Protein 3B4X (pdb70)

Structure (mmCIF, N/CA/C/O backbone):
data_3B4X
#
_entry.id   3B4X
#
_cell.length_a   135.286
_cell.length_b   55.168
_cell.length_c   51.415
_cell.angle_alpha   90.00
_cell.angle_beta   93.85
_cell.angle_gamma   90.00
#
_symmetry.space_group_name_H-M   'C 1 2 1'
#
loop_
_entity.id
_entity.type
_entity.pdbx_description
1 polymer '367aa long hypothetical cytochrome P450'
2 non-polymer 'PROTOPORPHYRIN IX CONTAINING FE'
3 water water
#
loop_
_atom_site.group_PDB
_atom_site.id
_atom_site.type_symbol
_atom_site.label_atom_id
_atom_site.label_alt_id
_atom_site.label_comp_id
_atom_site.label_asym_id
_atom_site.label_entity_id
_atom_site.label_seq_id
_atom_site.pdbx_PDB_ins_code
_atom_site.Cartn_x
_atom_site.Cartn_y
_atom_site.Cartn_z
_atom_site.occupancy
_atom_site.B_iso_or_equiv
_atom_site.auth_seq_id
_atom_site.auth_comp_id
_atom_site.auth_asym_id
_atom_site.auth_atom_id
_atom_site.pdbx_PDB_model_num
ATOM 1 N N . MET A 1 1 ? 85.764 -12.411 49.398 1.00 64.77 1 MET A N 1
ATOM 2 C CA . MET A 1 1 ? 85.038 -13.659 49.773 1.00 64.39 1 MET A CA 1
ATOM 3 C C . MET A 1 1 ? 83.565 -13.617 49.394 1.00 62.75 1 MET A C 1
ATOM 4 O O . MET A 1 1 ? 82.886 -14.643 49.432 1.00 62.85 1 MET A O 1
ATOM 9 N N . TYR A 1 2 ? 83.066 -12.438 49.036 1.00 59.93 2 TYR A N 1
ATOM 10 C CA . TYR A 1 2 ? 81.661 -12.310 48.675 1.00 57.31 2 TYR A CA 1
ATOM 11 C C . TYR A 1 2 ? 81.278 -13.194 47.497 1.00 56.96 2 TYR A C 1
ATOM 12 O O . TYR A 1 2 ? 80.115 -13.576 47.359 1.00 57.05 2 TYR A O 1
ATOM 21 N N . ASP A 1 3 ? 82.248 -13.525 46.650 1.00 56.17 3 ASP A N 1
ATOM 22 C CA . ASP A 1 3 ? 81.971 -14.401 45.518 1.00 55.44 3 ASP A CA 1
ATOM 23 C C . ASP A 1 3 ? 81.798 -15.810 46.065 1.00 53.50 3 ASP A C 1
ATOM 24 O O . ASP A 1 3 ? 80.925 -16.561 45.631 1.00 53.31 3 ASP A O 1
ATOM 29 N N . TRP A 1 4 ? 82.639 -16.154 47.034 1.00 50.72 4 TRP A N 1
ATOM 30 C CA . TRP A 1 4 ? 82.583 -17.460 47.665 1.00 48.96 4 TRP A CA 1
ATOM 31 C C . TRP A 1 4 ? 81.220 -17.585 48.340 1.00 47.30 4 TRP A C 1
ATOM 32 O O . TRP A 1 4 ? 80.531 -18.596 48.186 1.00 46.10 4 TRP A O 1
ATOM 43 N N . PHE A 1 5 ? 80.838 -16.541 49.075 1.00 44.73 5 PHE A N 1
ATOM 44 C CA . PHE A 1 5 ? 79.562 -16.497 49.784 1.00 42.28 5 PHE A CA 1
ATOM 45 C C . PHE A 1 5 ? 78.395 -16.711 48.822 1.00 41.58 5 PHE A C 1
ATOM 46 O O . PHE A 1 5 ? 77.490 -17.495 49.100 1.00 41.31 5 PHE A O 1
ATOM 54 N N . LYS A 1 6 ? 78.413 -16.003 47.696 1.00 42.96 6 LYS A N 1
ATOM 55 C CA . LYS A 1 6 ? 77.350 -16.127 46.702 1.00 44.28 6 LYS A CA 1
ATOM 56 C C . LYS A 1 6 ? 77.298 -17.556 46.163 1.00 45.10 6 LYS A C 1
ATOM 57 O O . LYS A 1 6 ? 76.220 -18.136 46.002 1.00 43.95 6 LYS A O 1
ATOM 63 N N . GLN A 1 7 ? 78.474 -18.116 45.891 1.00 45.80 7 GLN A N 1
ATOM 64 C CA . GLN A 1 7 ? 78.584 -19.473 45.372 1.00 46.85 7 GLN A CA 1
ATOM 65 C C . GLN A 1 7 ? 78.092 -20.466 46.418 1.00 45.25 7 GLN A C 1
ATOM 66 O O . GLN A 1 7 ? 77.461 -21.469 46.090 1.00 45.99 7 GLN A O 1
ATOM 72 N N . MET A 1 8 ? 78.375 -20.179 47.684 1.00 44.69 8 MET A N 1
ATOM 73 C CA . MET A 1 8 ? 77.948 -21.056 48.767 1.00 43.05 8 MET A CA 1
ATOM 74 C C . MET A 1 8 ? 76.456 -20.905 49.071 1.00 42.22 8 MET A C 1
ATOM 75 O O . MET A 1 8 ? 75.792 -21.882 49.411 1.00 41.12 8 MET A O 1
ATOM 80 N N . ARG A 1 9 ? 75.924 -19.691 48.941 1.00 41.54 9 ARG A N 1
ATOM 81 C CA . ARG A 1 9 ? 74.502 -19.475 49.207 1.00 42.36 9 ARG A CA 1
ATOM 82 C C . ARG A 1 9 ? 73.609 -20.257 48.246 1.00 44.14 9 ARG A C 1
ATOM 83 O O . ARG A 1 9 ? 72.542 -20.734 48.633 1.00 43.70 9 ARG A O 1
ATOM 91 N N . LYS A 1 10 ? 74.039 -20.391 46.994 1.00 46.28 10 LYS A N 1
ATOM 92 C CA . LYS A 1 10 ? 73.231 -21.099 46.008 1.00 48.49 10 LYS A CA 1
ATOM 93 C C . LYS A 1 10 ? 73.452 -22.607 45.916 1.00 48.84 10 LYS A C 1
ATOM 94 O O . LYS A 1 10 ? 72.508 -23.342 45.636 1.00 50.43 10 LYS A O 1
ATOM 100 N N . GLU A 1 11 ? 74.672 -23.082 46.153 1.00 49.15 11 GLU A N 1
ATOM 101 C CA . GLU A 1 11 ? 74.914 -24.521 46.052 1.00 49.58 11 GLU A CA 1
ATOM 102 C C . GLU A 1 11 ? 75.058 -25.283 47.374 1.00 48.76 11 GLU A C 1
ATOM 103 O O . GLU A 1 11 ? 74.733 -26.468 47.440 1.00 48.79 11 GLU A O 1
ATOM 109 N N . SER A 1 12 ? 75.540 -24.620 48.424 1.00 47.01 12 SER A N 1
ATOM 110 C CA . SER A 1 12 ? 75.681 -25.278 49.725 1.00 43.71 12 SER A CA 1
ATOM 111 C C . SER A 1 12 ? 75.559 -24.273 50.872 1.00 40.65 12 SER A C 1
ATOM 112 O O . SER A 1 12 ? 76.539 -23.963 51.553 1.00 38.37 12 SER A O 1
ATOM 115 N N . PRO A 1 13 ? 74.339 -23.754 51.096 1.00 37.88 13 PRO A N 1
ATOM 116 C CA . PRO A 1 13 ? 74.020 -22.776 52.144 1.00 35.04 13 PRO A CA 1
ATOM 117 C C . PRO A 1 13 ? 74.362 -23.193 53.578 1.00 33.86 13 PRO A C 1
ATOM 118 O O . PRO A 1 13 ? 74.724 -22.353 54.399 1.00 29.65 13 PRO A O 1
ATOM 122 N N . VAL A 1 14 ? 74.228 -24.482 53.876 1.00 34.75 14 VAL A N 1
ATOM 123 C CA . VAL A 1 14 ? 74.551 -25.026 55.194 1.00 34.79 14 VAL A CA 1
ATOM 124 C C . VAL A 1 14 ? 75.672 -25.994 54.861 1.00 36.62 14 VAL A C 1
ATOM 125 O O . VAL A 1 14 ? 75.431 -27.115 54.412 1.00 37.20 14 VAL A O 1
ATOM 129 N N . TYR A 1 15 ? 76.902 -25.549 55.089 1.00 36.85 15 TYR A N 1
ATOM 130 C CA . TYR A 1 15 ? 78.076 -26.320 54.723 1.00 36.36 15 TYR A CA 1
ATOM 131 C C . TYR A 1 15 ? 79.058 -26.695 55.824 1.00 36.30 15 TYR A C 1
ATOM 132 O O . TYR A 1 15 ? 79.433 -25.865 56.656 1.00 35.67 15 TYR A O 1
ATOM 141 N N . TYR A 1 16 ? 79.480 -27.957 55.816 1.00 34.99 16 TYR A N 1
ATOM 142 C CA . TYR A 1 16 ? 80.439 -28.447 56.799 1.00 34.29 16 TYR A CA 1
ATOM 143 C C . TYR A 1 16 ? 81.826 -28.418 56.155 1.00 34.13 16 TYR A C 1
ATOM 144 O O . TYR A 1 16 ? 82.038 -29.031 55.111 1.00 32.29 16 TYR A O 1
ATOM 153 N N . ASP A 1 17 ? 82.765 -27.709 56.776 1.00 34.31 17 ASP A N 1
ATOM 154 C CA . ASP A 1 17 ? 84.117 -27.603 56.229 1.00 35.11 17 ASP A CA 1
ATOM 155 C C . ASP A 1 17 ? 85.113 -28.607 56.797 1.00 36.34 17 ASP A C 1
ATOM 156 O O . ASP A 1 17 ? 86.317 -28.471 56.586 1.00 34.48 17 ASP A O 1
ATOM 161 N N . GLY A 1 18 ? 84.617 -29.609 57.517 1.00 37.81 18 GLY A N 1
ATOM 162 C CA . GLY A 1 18 ? 85.506 -30.605 58.088 1.00 38.84 18 GLY A CA 1
ATOM 163 C C . GLY A 1 18 ? 85.705 -30.443 59.578 1.00 39.70 18 GLY A C 1
ATOM 164 O O . GLY A 1 18 ? 86.173 -31.359 60.254 1.00 41.70 18 GLY A O 1
ATOM 165 N N . LYS A 1 19 ? 85.344 -29.275 60.095 1.00 39.31 19 LYS A N 1
ATOM 166 C CA . LYS A 1 19 ? 85.488 -28.987 61.515 1.00 38.84 19 LYS A CA 1
ATOM 167 C C . LYS A 1 19 ? 84.258 -28.285 62.069 1.00 37.40 19 LYS A C 1
ATOM 168 O O . LYS A 1 19 ? 83.809 -28.586 63.175 1.00 37.31 19 LYS A O 1
ATOM 174 N N . VAL A 1 20 ? 83.716 -27.344 61.302 1.00 35.49 20 VAL A N 1
ATOM 175 C CA . VAL A 1 20 ? 82.546 -26.607 61.748 1.00 34.21 20 VAL A CA 1
ATOM 176 C C . VAL A 1 20 ? 81.524 -26.407 60.648 1.00 31.91 20 VAL A C 1
ATOM 177 O O . VAL A 1 20 ? 81.851 -26.427 59.461 1.00 31.81 20 VAL A O 1
ATOM 181 N N . TRP A 1 21 ? 80.275 -26.225 61.057 1.00 29.04 21 TRP A N 1
ATOM 182 C CA . TRP A 1 21 ? 79.205 -25.984 60.113 1.00 27.47 21 TRP A CA 1
ATOM 183 C C . TRP A 1 21 ? 79.174 -24.488 59.826 1.00 28.44 21 TRP A C 1
ATOM 184 O O . TRP A 1 21 ? 79.358 -23.675 60.729 1.00 29.43 21 TRP A O 1
ATOM 195 N N . ASN A 1 22 ? 78.946 -24.132 58.568 1.00 29.36 22 ASN A N 1
ATOM 196 C CA . ASN A 1 22 ? 78.899 -22.735 58.166 1.00 30.01 22 ASN A CA 1
ATOM 197 C C . ASN A 1 22 ? 77.558 -22.384 57.544 1.00 28.48 22 ASN A C 1
ATOM 198 O O . ASN A 1 22 ? 77.076 -23.091 56.655 1.00 28.20 22 ASN A O 1
ATOM 203 N N . LEU A 1 23 ? 76.959 -21.291 58.018 1.00 27.20 23 LEU A N 1
ATOM 204 C CA . LEU A 1 23 ? 75.672 -20.833 57.503 1.00 25.22 23 LEU A CA 1
ATOM 205 C C . LEU A 1 23 ? 75.870 -19.560 56.679 1.00 26.30 23 LEU A C 1
ATOM 206 O O . LEU A 1 23 ? 76.375 -18.559 57.186 1.00 25.41 23 LEU A O 1
ATOM 211 N N . PHE A 1 24 ? 75.457 -19.596 55.416 1.00 24.91 24 PHE A N 1
ATOM 212 C CA . PHE A 1 24 ? 75.607 -18.448 54.534 1.00 25.71 24 PHE A CA 1
ATOM 213 C C . PHE A 1 24 ? 74.309 -17.718 54.182 1.00 25.47 24 PHE A C 1
ATOM 214 O O . PHE A 1 24 ? 74.354 -16.611 53.642 1.00 25.49 24 PHE A O 1
ATOM 222 N N . LYS A 1 25 ? 73.162 -18.322 54.487 1.00 25.32 25 LYS A N 1
ATOM 223 C CA . LYS A 1 25 ? 71.869 -17.704 54.181 1.00 26.04 25 LYS A CA 1
ATOM 224 C C . LYS A 1 25 ? 71.337 -16.851 55.335 1.00 25.07 25 LYS A C 1
ATOM 225 O O . LYS A 1 25 ? 71.422 -17.240 56.503 1.00 25.46 25 LYS A O 1
ATOM 231 N N . TYR A 1 26 ? 70.781 -15.693 54.993 1.00 22.52 26 TYR A N 1
ATOM 232 C CA . TYR A 1 26 ? 70.237 -14.763 55.977 1.00 22.90 26 TYR A CA 1
ATOM 233 C C . TYR A 1 26 ? 69.250 -15.423 56.942 1.00 23.98 26 TYR A C 1
ATOM 234 O O . TYR A 1 26 ? 69.389 -15.317 58.163 1.00 22.04 26 TYR A O 1
ATOM 243 N N . GLU A 1 27 ? 68.239 -16.092 56.398 1.00 23.07 27 GLU A N 1
ATOM 244 C CA . GLU A 1 27 ? 67.241 -16.717 57.254 1.00 24.70 27 GLU A CA 1
ATOM 245 C C . GLU A 1 27 ? 67.821 -17.744 58.222 1.00 23.19 27 GLU A C 1
ATOM 246 O O . GLU A 1 27 ? 67.379 -17.837 59.363 1.00 22.45 27 GLU A O 1
ATOM 252 N N . ASP A 1 28 ? 68.809 -18.508 57.777 1.00 22.01 28 ASP A N 1
ATOM 253 C CA . ASP A 1 28 ? 69.411 -19.504 58.652 1.00 24.24 28 ASP A CA 1
ATOM 254 C C . ASP A 1 28 ? 70.234 -18.824 59.748 1.00 23.82 28 ASP A C 1
ATOM 255 O O . ASP A 1 28 ? 70.247 -19.268 60.896 1.00 22.70 28 ASP A O 1
ATOM 260 N N . CYS A 1 29 ? 70.914 -17.738 59.393 1.00 22.62 29 CYS A N 1
ATOM 261 C CA . CYS A 1 29 ? 71.714 -17.008 60.369 1.00 22.25 29 CYS A CA 1
ATOM 262 C C . CYS A 1 29 ? 70.827 -16.342 61.421 1.00 23.72 29 CYS A C 1
ATOM 263 O O . CYS A 1 29 ? 71.094 -16.440 62.616 1.00 20.82 29 CYS A O 1
ATOM 266 N N . LYS A 1 30 ? 69.775 -15.661 60.970 1.00 24.50 30 LYS A N 1
ATOM 267 C CA . LYS A 1 30 ? 68.854 -14.973 61.874 1.00 25.22 30 LYS A CA 1
ATOM 268 C C . LYS A 1 30 ? 68.212 -15.973 62.834 1.00 24.62 30 LYS A C 1
ATOM 269 O O . LYS A 1 30 ? 68.108 -15.714 64.029 1.00 24.60 30 LYS A O 1
ATOM 275 N N . MET A 1 31 ? 67.779 -17.113 62.302 1.00 24.50 31 MET A N 1
ATOM 276 C CA . MET A 1 31 ? 67.153 -18.154 63.121 1.00 26.67 31 MET A CA 1
ATOM 277 C C . MET A 1 31 ? 68.102 -18.608 64.228 1.00 26.02 31 MET A C 1
ATOM 278 O O . MET A 1 31 ? 67.738 -18.624 65.406 1.00 25.78 31 MET A O 1
ATOM 283 N N . VAL A 1 32 ? 69.328 -18.955 63.848 1.00 25.31 32 VAL A N 1
ATOM 284 C CA . VAL A 1 32 ? 70.314 -19.410 64.816 1.00 25.74 32 VAL A CA 1
ATOM 285 C C . VAL A 1 32 ? 70.612 -18.378 65.903 1.00 27.29 32 VAL A C 1
ATOM 286 O O . VAL A 1 32 ? 70.699 -18.729 67.080 1.00 26.18 32 VAL A O 1
ATOM 290 N N . LEU A 1 33 ? 70.760 -17.115 65.511 1.00 26.97 33 LEU A N 1
ATOM 291 C CA . LEU A 1 33 ? 71.051 -16.052 66.466 1.00 27.54 33 LEU A CA 1
ATOM 292 C C . LEU A 1 33 ? 69.910 -15.846 67.464 1.00 29.07 33 LEU A C 1
ATOM 293 O O . LEU A 1 33 ? 70.156 -15.603 68.648 1.00 29.02 33 LEU A O 1
ATOM 298 N N . ASN A 1 34 ? 68.666 -15.950 67.001 1.00 26.94 34 ASN A N 1
ATOM 299 C CA . ASN A 1 34 ? 67.518 -15.764 67.889 1.00 28.63 34 ASN A CA 1
ATOM 300 C C . ASN A 1 34 ? 67.230 -16.965 68.789 1.00 28.83 34 ASN A C 1
ATOM 301 O O . ASN A 1 34 ? 66.719 -16.811 69.892 1.00 29.53 34 ASN A O 1
ATOM 306 N N . ASP A 1 35 ? 67.561 -18.159 68.320 1.00 29.72 35 ASP A N 1
ATOM 307 C CA . ASP A 1 35 ? 67.315 -19.377 69.085 1.00 30.24 35 ASP A CA 1
ATOM 308 C C . ASP A 1 35 ? 68.495 -19.691 70.020 1.00 30.57 35 ASP A C 1
ATOM 309 O O . ASP A 1 35 ? 69.304 -20.574 69.741 1.00 29.03 35 ASP A O 1
ATOM 314 N N . HIS A 1 36 ? 68.577 -18.976 71.139 1.00 31.28 36 HIS A N 1
ATOM 315 C CA . HIS A 1 36 ? 69.676 -19.169 72.084 1.00 33.16 36 HIS A CA 1
ATOM 316 C C . HIS A 1 36 ? 69.619 -20.478 72.876 1.00 33.86 36 HIS A C 1
ATOM 317 O O . HIS A 1 36 ? 70.635 -20.926 73.414 1.00 34.17 36 HIS A O 1
ATOM 324 N N . LYS A 1 37 ? 68.445 -21.099 72.936 1.00 34.38 37 LYS A N 1
ATOM 325 C CA . LYS A 1 37 ? 68.304 -22.357 73.666 1.00 36.17 37 LYS A CA 1
ATOM 326 C C . LYS A 1 37 ? 68.974 -23.521 72.941 1.00 35.40 37 LYS A C 1
ATOM 327 O O . LYS A 1 37 ? 69.655 -24.339 73.566 1.00 35.40 37 LYS A O 1
ATOM 333 N N . ARG A 1 38 ? 68.785 -23.591 71.626 1.00 32.81 38 ARG A N 1
ATOM 334 C CA . ARG A 1 38 ? 69.370 -24.659 70.823 1.00 32.49 38 ARG A CA 1
ATOM 335 C C . ARG A 1 38 ? 70.776 -24.322 70.354 1.00 32.15 38 ARG A C 1
ATOM 336 O O . ARG A 1 38 ? 71.590 -25.215 70.122 1.00 30.16 38 ARG A O 1
ATOM 344 N N . PHE A 1 39 ? 71.050 -23.031 70.186 1.00 30.34 39 PHE A N 1
ATOM 345 C CA . PHE A 1 39 ? 72.369 -22.596 69.755 1.00 29.03 39 PHE A CA 1
ATOM 346 C C . PHE A 1 39 ? 72.957 -21.730 70.860 1.00 29.05 39 PHE A C 1
ATOM 347 O O . PHE A 1 39 ? 72.718 -20.523 70.946 1.00 27.50 39 PHE A O 1
ATOM 355 N N . SER A 1 40 ? 73.726 -22.389 71.714 1.00 28.36 40 SER A N 1
ATOM 356 C CA . SER A 1 40 ? 74.344 -21.764 72.870 1.00 29.26 40 SER A CA 1
ATOM 357 C C . SER A 1 40 ? 75.553 -20.885 72.578 1.00 29.08 40 SER A C 1
ATOM 358 O O . SER A 1 40 ? 76.221 -21.027 71.547 1.00 27.59 40 SER A O 1
ATOM 361 N N . SER A 1 41 ? 75.807 -19.962 73.503 1.00 27.88 41 SER A N 1
ATOM 362 C CA . SER A 1 41 ? 76.950 -19.066 73.425 1.00 28.71 41 SER A CA 1
ATOM 363 C C . SER A 1 41 ? 77.919 -19.499 74.523 1.00 29.05 41 SER A C 1
ATOM 364 O O . SER A 1 41 ? 78.979 -18.905 74.688 1.00 30.02 41 SER A O 1
ATOM 367 N N . ASN A 1 42 ? 77.541 -20.539 75.269 1.00 29.22 42 ASN A N 1
ATOM 368 C CA . ASN A 1 42 ? 78.385 -21.074 76.340 1.00 30.51 42 ASN A CA 1
ATOM 369 C C . ASN A 1 42 ? 79.535 -21.845 75.691 1.00 30.68 42 ASN A C 1
ATOM 370 O O . ASN A 1 42 ? 79.608 -23.073 75.764 1.00 30.63 42 ASN A O 1
ATOM 375 N N . LEU A 1 43 ? 80.434 -21.094 75.063 1.00 30.07 43 LEU A N 1
ATOM 376 C CA . LEU A 1 43 ? 81.572 -21.644 74.338 1.00 31.14 43 LEU A CA 1
ATOM 377 C C . LEU A 1 43 ? 82.881 -21.708 75.107 1.00 31.65 43 LEU A C 1
ATOM 378 O O . LEU A 1 43 ? 83.847 -22.294 74.625 1.00 31.92 43 LEU A O 1
ATOM 383 N N . THR A 1 44 ? 82.927 -21.108 76.289 1.00 31.88 44 THR A N 1
ATOM 384 C CA . THR A 1 44 ? 84.166 -21.094 77.059 1.00 33.43 44 THR A CA 1
ATOM 385 C C . THR A 1 44 ? 84.076 -21.688 78.458 1.00 33.65 44 THR A C 1
ATOM 386 O O . THR A 1 44 ? 84.986 -21.504 79.271 1.00 35.26 44 THR A O 1
ATOM 390 N N . GLY A 1 45 ? 82.985 -22.393 78.738 1.00 33.39 45 GLY A N 1
ATOM 391 C CA . GLY A 1 45 ? 82.810 -23.007 80.044 1.00 34.63 45 GLY A CA 1
ATOM 392 C C . GLY A 1 45 ? 82.401 -22.044 81.147 1.00 34.57 45 GLY A C 1
ATOM 393 O O . GLY A 1 45 ? 82.436 -22.395 82.327 1.00 35.35 45 GLY A O 1
ATOM 394 N N . TYR A 1 46 ? 82.003 -20.831 80.771 1.00 34.96 46 TYR A N 1
ATOM 395 C CA . TYR A 1 46 ? 81.596 -19.819 81.743 1.00 33.13 46 TYR A CA 1
ATOM 396 C C . TYR A 1 46 ? 80.430 -20.300 82.605 1.00 34.28 46 TYR A C 1
ATOM 397 O O . TYR A 1 46 ? 80.524 -20.326 83.835 1.00 32.09 46 TYR A O 1
ATOM 406 N N . ASN A 1 47 ? 79.333 -20.688 81.962 1.00 35.39 47 ASN A N 1
ATOM 407 C CA . ASN A 1 47 ? 78.169 -21.156 82.702 1.00 36.94 47 ASN A CA 1
ATOM 408 C C . ASN A 1 47 ? 78.489 -22.328 83.626 1.00 38.29 47 ASN A C 1
ATOM 409 O O . ASN A 1 47 ? 78.040 -22.365 84.770 1.00 37.82 47 ASN A O 1
ATOM 414 N N . ASP A 1 48 ? 79.274 -23.275 83.126 1.00 39.38 48 ASP A N 1
ATOM 415 C CA . ASP A 1 48 ? 79.623 -24.465 83.892 1.00 41.44 48 ASP A CA 1
ATOM 416 C C . ASP A 1 48 ? 80.429 -24.224 85.169 1.00 42.00 48 ASP A C 1
ATOM 417 O O . ASP A 1 48 ? 80.197 -24.884 86.180 1.00 42.95 48 ASP A O 1
ATOM 422 N N . LYS A 1 49 ? 81.371 -23.289 85.140 1.00 40.75 49 LYS A N 1
ATOM 423 C CA . LYS A 1 49 ? 82.158 -23.035 86.335 1.00 41.31 49 LYS A CA 1
ATOM 424 C C . LYS A 1 49 ? 81.741 -21.775 87.093 1.00 39.59 49 LYS A C 1
ATOM 425 O O . LYS A 1 49 ? 82.492 -21.258 87.923 1.00 38.62 49 LYS A O 1
ATOM 431 N N . LEU A 1 50 ? 80.530 -21.299 86.816 1.00 38.06 50 LEU A N 1
ATOM 432 C CA . LEU A 1 50 ? 80.003 -20.118 87.486 1.00 38.75 50 LEU A CA 1
ATOM 433 C C . LEU A 1 50 ? 79.967 -20.380 88.990 1.00 40.22 50 LEU A C 1
ATOM 434 O O . LEU A 1 50 ? 80.420 -19.556 89.783 1.00 39.94 50 LEU A O 1
ATOM 439 N N . GLU A 1 51 ? 79.431 -21.532 89.378 1.00 42.21 51 GLU A N 1
ATOM 440 C CA . GLU A 1 51 ? 79.344 -21.891 90.791 1.00 44.84 51 GLU A CA 1
ATOM 441 C C . GLU A 1 51 ? 80.732 -21.855 91.435 1.00 44.95 51 GLU A C 1
ATOM 442 O O . GLU A 1 51 ? 80.897 -21.355 92.547 1.00 44.08 51 GLU A O 1
ATOM 448 N N . MET A 1 52 ? 81.726 -22.390 90.731 1.00 45.16 52 MET A N 1
ATOM 449 C CA . MET A 1 52 ? 83.098 -22.413 91.229 1.00 45.46 52 MET A CA 1
ATOM 450 C C . MET A 1 52 ? 83.613 -20.986 91.405 1.00 43.98 52 MET A C 1
ATOM 451 O O . MET A 1 52 ? 84.245 -20.659 92.411 1.00 44.19 52 MET A O 1
ATOM 456 N N . LEU A 1 53 ? 83.341 -20.142 90.416 1.00 41.00 53 LEU A N 1
ATOM 457 C CA . LEU A 1 53 ? 83.768 -18.746 90.445 1.00 40.17 53 LEU A CA 1
ATOM 458 C C . LEU A 1 53 ? 83.188 -17.950 91.617 1.00 39.42 53 LEU A C 1
ATOM 459 O O . LEU A 1 53 ? 83.909 -17.234 92.304 1.00 38.33 53 LEU A O 1
ATOM 464 N N . ARG A 1 54 ? 81.883 -18.076 91.837 1.00 39.54 54 ARG A N 1
ATOM 465 C CA . ARG A 1 54 ? 81.214 -17.347 92.906 1.00 41.51 54 ARG A CA 1
ATOM 466 C C . ARG A 1 54 ? 81.499 -17.905 94.309 1.00 44.00 54 ARG A C 1
ATOM 467 O O . ARG A 1 54 ? 81.221 -17.245 95.313 1.00 43.22 54 ARG A O 1
ATOM 475 N N . SER A 1 55 ? 82.053 -19.114 94.377 1.00 46.03 55 SER A N 1
ATOM 476 C CA . SER A 1 55 ? 82.379 -19.735 95.659 1.00 48.36 55 SER A CA 1
ATOM 477 C C . SER A 1 55 ? 83.585 -19.059 96.291 1.00 50.22 55 SER A C 1
ATOM 478 O O . SER A 1 55 ? 83.749 -19.077 97.511 1.00 50.67 55 SER A O 1
ATOM 481 N N . GLY A 1 56 ? 84.426 -18.464 95.450 1.00 51.01 56 GLY A N 1
ATOM 482 C CA . GLY A 1 56 ? 85.620 -17.802 95.939 1.00 52.32 56 GLY A CA 1
ATOM 483 C C . GLY A 1 56 ? 86.856 -18.566 95.500 1.00 53.34 56 GLY A C 1
ATOM 484 O O . GLY A 1 56 ? 87.986 -18.176 95.791 1.00 53.09 56 GLY A O 1
ATOM 485 N N . LYS A 1 57 ? 86.633 -19.669 94.796 1.00 54.46 57 LYS A N 1
ATOM 486 C CA . LYS A 1 57 ? 87.729 -20.490 94.302 1.00 55.55 57 LYS A CA 1
ATOM 487 C C . LYS A 1 57 ? 88.485 -19.755 93.199 1.00 55.26 57 LYS A C 1
ATOM 488 O O . LYS A 1 57 ? 87.896 -19.324 92.204 1.00 54.76 57 LYS A O 1
ATOM 494 N N . VAL A 1 58 ? 89.793 -19.610 93.389 1.00 54.51 58 VAL A N 1
ATOM 495 C CA . VAL A 1 58 ? 90.635 -18.919 92.424 1.00 53.43 58 VAL A CA 1
ATOM 496 C C . VAL A 1 58 ? 91.568 -19.850 91.660 1.00 52.77 58 VAL A C 1
ATOM 497 O O . VAL A 1 58 ? 92.249 -20.688 92.250 1.00 53.38 58 VAL A O 1
ATOM 501 N N . PHE A 1 59 ? 91.583 -19.697 90.341 1.00 51.09 59 PHE A N 1
ATOM 502 C CA . PHE A 1 59 ? 92.444 -20.491 89.470 1.00 49.96 59 PHE A CA 1
ATOM 503 C C . PHE A 1 59 ? 92.911 -19.582 88.342 1.00 49.02 59 PHE A C 1
ATOM 504 O O . PHE A 1 59 ? 92.203 -18.649 87.962 1.00 49.57 59 PHE A O 1
ATOM 512 N N . PHE A 1 60 ? 94.098 -19.843 87.807 1.00 47.10 60 PHE A N 1
ATOM 513 C CA . PHE A 1 60 ? 94.608 -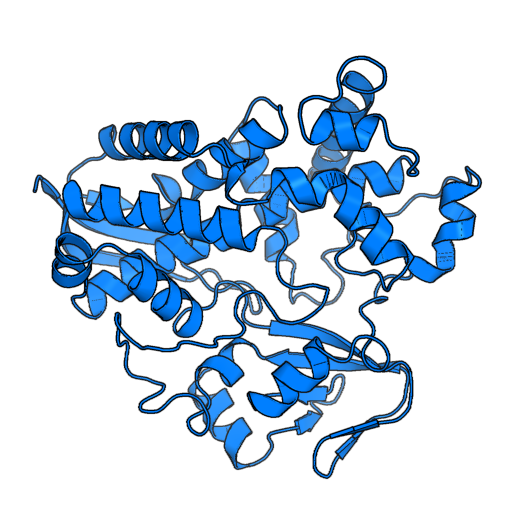19.005 86.735 1.00 44.82 60 PHE A CA 1
ATOM 514 C C . PHE A 1 60 ? 93.951 -19.335 85.405 1.00 43.86 60 PHE A C 1
ATOM 515 O O . PHE A 1 60 ? 93.913 -20.490 84.984 1.00 43.66 60 PHE A O 1
ATOM 523 N N . ASP A 1 61 ? 93.438 -18.301 84.749 1.00 42.94 61 ASP A N 1
ATOM 524 C CA . ASP A 1 61 ? 92.795 -18.440 83.450 1.00 41.15 61 ASP A CA 1
ATOM 525 C C . ASP A 1 61 ? 92.744 -17.034 82.873 1.00 40.22 61 ASP A C 1
ATOM 526 O O . ASP A 1 61 ? 93.035 -16.063 83.576 1.00 39.97 61 ASP A O 1
ATOM 531 N N . ILE A 1 62 ? 92.391 -16.911 81.599 1.00 38.37 62 ILE A N 1
ATOM 532 C CA . ILE A 1 62 ? 92.322 -15.590 80.998 1.00 38.46 62 ILE A CA 1
ATOM 533 C C . ILE A 1 62 ? 90.899 -15.044 81.188 1.00 36.56 62 ILE A C 1
ATOM 534 O O . ILE A 1 62 ? 89.919 -15.723 80.886 1.00 34.65 62 ILE A O 1
ATOM 539 N N . PRO A 1 63 ? 90.777 -13.813 81.719 1.00 35.89 63 PRO A N 1
ATOM 540 C CA . PRO A 1 63 ? 89.508 -13.123 81.987 1.00 35.05 63 PRO A CA 1
ATOM 541 C C . PRO A 1 63 ? 88.504 -13.126 80.841 1.00 32.77 63 PRO A C 1
ATOM 542 O O . PRO A 1 63 ? 87.301 -13.253 81.059 1.00 32.01 63 PRO A O 1
ATOM 546 N N . THR A 1 64 ? 89.010 -12.980 79.624 1.00 32.98 64 THR A N 1
ATOM 547 C CA . THR A 1 64 ? 88.170 -12.934 78.435 1.00 32.93 64 THR A CA 1
ATOM 548 C C . THR A 1 64 ? 87.322 -14.181 78.187 1.00 32.46 64 THR A C 1
ATOM 549 O O . THR A 1 64 ? 86.479 -14.191 77.289 1.00 32.20 64 THR A O 1
ATOM 553 N N . ARG A 1 65 ? 87.548 -15.232 78.972 1.00 31.57 65 ARG A N 1
ATOM 554 C CA . ARG A 1 65 ? 86.749 -16.449 78.851 1.00 31.97 65 ARG A CA 1
ATOM 555 C C . ARG A 1 65 ? 85.488 -16.266 79.695 1.00 31.57 65 ARG A C 1
ATOM 556 O O . ARG A 1 65 ? 84.553 -17.066 79.621 1.00 33.08 65 ARG A O 1
ATOM 564 N N . TYR A 1 66 ? 85.467 -15.201 80.491 1.00 29.09 66 TYR A N 1
ATOM 565 C CA . TYR A 1 66 ? 84.350 -14.957 81.392 1.00 27.76 66 TYR A CA 1
ATOM 566 C C . TYR A 1 66 ? 83.637 -13.624 81.206 1.00 27.35 66 TYR A C 1
ATOM 567 O O . TYR A 1 66 ? 83.646 -12.761 82.094 1.00 25.89 66 TYR A O 1
ATOM 576 N N . THR A 1 67 ? 83.012 -13.465 80.045 1.00 25.64 67 THR A N 1
ATOM 577 C CA . THR A 1 67 ? 82.273 -12.251 79.739 1.00 25.69 67 THR A CA 1
ATOM 578 C C . THR A 1 67 ? 80.892 -12.689 79.266 1.00 24.91 67 THR A C 1
ATOM 579 O O . THR A 1 67 ? 80.693 -13.853 78.920 1.00 24.19 67 THR A O 1
ATOM 583 N N . MET A 1 68 ? 79.951 -11.754 79.244 1.00 24.08 68 MET A N 1
ATOM 584 C CA . MET A 1 68 ? 78.578 -12.042 78.834 1.00 25.23 68 MET A CA 1
ATOM 585 C C . MET A 1 68 ? 78.467 -12.538 77.398 1.00 26.46 68 MET A C 1
ATOM 586 O O . MET A 1 68 ? 77.470 -13.175 77.033 1.00 26.30 68 MET A O 1
ATOM 591 N N . LEU A 1 69 ? 79.482 -12.248 76.587 1.00 26.05 69 LEU A N 1
ATOM 592 C CA . LEU A 1 69 ? 79.474 -12.663 75.189 1.00 28.56 69 LEU A CA 1
ATOM 593 C C . LEU A 1 69 ? 79.409 -14.183 75.062 1.00 29.51 69 LEU A C 1
ATOM 594 O O . LEU A 1 69 ? 78.778 -14.702 74.146 1.00 29.55 69 LEU A O 1
ATOM 599 N N . THR A 1 70 ? 80.057 -14.895 75.982 1.00 28.76 70 THR A N 1
ATOM 600 C CA . THR A 1 70 ? 80.043 -16.353 75.946 1.00 28.65 70 THR A CA 1
ATOM 601 C C . THR A 1 70 ? 79.300 -16.946 77.145 1.00 29.69 70 THR A C 1
ATOM 602 O O . THR A 1 70 ? 79.823 -17.804 77.853 1.00 28.44 70 THR A O 1
ATOM 606 N N . SER A 1 71 ? 78.070 -16.485 77.357 1.00 29.52 71 SER A N 1
ATOM 607 C CA . SER A 1 71 ? 77.251 -16.972 78.462 1.00 28.93 71 SER A CA 1
ATOM 608 C C . SER A 1 71 ? 75.790 -17.087 78.043 1.00 29.45 71 SER A C 1
ATOM 609 O O . SER A 1 71 ? 75.313 -16.319 77.209 1.00 28.96 71 SER A O 1
ATOM 612 N N . ASP A 1 72 ? 75.086 -18.054 78.620 1.00 29.29 72 ASP A N 1
ATOM 613 C CA . ASP A 1 72 ? 73.674 -18.239 78.321 1.00 30.35 72 ASP A CA 1
ATOM 614 C C . ASP A 1 72 ? 72.876 -17.746 79.519 1.00 31.94 72 ASP A C 1
ATOM 615 O O . ASP A 1 72 ? 73.394 -17.672 80.633 1.00 32.61 72 ASP A O 1
ATOM 620 N N . PRO A 1 73 ? 71.606 -17.378 79.307 1.00 33.07 73 PRO A N 1
ATOM 621 C CA . PRO A 1 73 ? 70.800 -16.911 80.438 1.00 33.37 73 PRO A CA 1
ATOM 622 C C . PRO A 1 73 ? 70.582 -18.080 81.404 1.00 33.29 73 PRO A C 1
ATOM 623 O O . PRO A 1 73 ? 70.703 -19.243 81.013 1.00 33.45 73 PRO A O 1
ATOM 627 N N . PRO A 1 74 ? 70.253 -17.790 82.672 1.00 32.80 74 PRO A N 1
ATOM 628 C CA . PRO A 1 74 ? 70.071 -16.456 83.254 1.00 32.97 74 PRO A CA 1
ATOM 629 C C . PRO A 1 74 ? 71.355 -15.649 83.478 1.00 31.78 74 PRO A C 1
ATOM 630 O O . PRO A 1 74 ? 71.308 -14.421 83.533 1.00 32.41 74 PRO A O 1
ATOM 634 N N . LEU A 1 75 ? 72.492 -16.328 83.616 1.00 30.39 75 LEU A N 1
ATOM 635 C CA . LEU A 1 75 ? 73.762 -15.633 83.837 1.00 30.30 75 LEU A CA 1
ATOM 636 C C . LEU A 1 75 ? 73.934 -14.459 82.877 1.00 30.88 75 LEU A C 1
ATOM 637 O O . LEU A 1 75 ? 74.249 -13.344 83.293 1.00 30.82 75 LEU A O 1
ATOM 642 N N . HIS A 1 76 ? 73.737 -14.717 81.588 1.00 29.77 76 HIS A N 1
ATOM 643 C CA . HIS A 1 76 ? 73.867 -13.675 80.574 1.00 29.20 76 HIS A CA 1
ATOM 644 C C . HIS A 1 76 ? 73.061 -12.418 80.916 1.00 30.46 76 HIS A C 1
ATOM 645 O O . HIS A 1 76 ? 73.596 -11.305 80.918 1.00 27.95 76 HIS A O 1
ATOM 652 N N . ASP A 1 77 ? 71.768 -12.606 81.179 1.00 31.19 77 ASP A N 1
ATOM 653 C CA . ASP A 1 77 ? 70.868 -11.500 81.505 1.00 32.43 77 ASP A CA 1
ATOM 654 C C . ASP A 1 77 ? 71.327 -10.751 82.753 1.00 32.09 77 ASP A C 1
ATOM 655 O O . ASP A 1 77 ? 71.307 -9.521 82.793 1.00 31.66 77 ASP A O 1
ATOM 660 N N . GLU A 1 78 ? 71.738 -11.500 83.771 1.00 32.61 78 GLU A N 1
ATOM 661 C CA . GLU A 1 78 ? 72.215 -10.908 85.019 1.00 32.31 78 GLU A CA 1
ATOM 662 C C . GLU A 1 78 ? 73.432 -10.020 84.762 1.00 31.69 78 GLU A C 1
ATOM 663 O O . GLU A 1 78 ? 73.537 -8.911 85.288 1.00 29.54 78 GLU A O 1
ATOM 669 N N . LEU A 1 79 ? 74.351 -10.517 83.942 1.00 30.82 79 LEU A N 1
ATOM 670 C CA . LEU A 1 79 ? 75.554 -9.769 83.617 1.00 30.52 79 LEU A CA 1
ATOM 671 C C . LEU A 1 79 ? 75.217 -8.491 82.858 1.00 30.91 79 LEU A C 1
ATOM 672 O O . LEU A 1 79 ? 75.648 -7.395 83.237 1.00 31.17 79 LEU A O 1
ATOM 677 N N . ARG A 1 80 ? 74.433 -8.631 81.793 1.00 29.94 80 ARG A N 1
ATOM 678 C CA . ARG A 1 80 ? 74.062 -7.487 80.967 1.00 30.21 80 ARG A CA 1
ATOM 679 C C . ARG A 1 80 ? 73.329 -6.392 81.740 1.00 31.10 80 ARG A C 1
ATOM 680 O O . ARG A 1 80 ? 73.600 -5.206 81.541 1.00 30.48 80 ARG A O 1
ATOM 688 N N . ASN A 1 81 ? 72.419 -6.793 82.627 1.00 31.64 81 ASN A N 1
ATOM 689 C CA . ASN A 1 81 ? 71.639 -5.853 83.430 1.00 31.29 81 ASN A CA 1
ATOM 690 C C . ASN A 1 81 ? 72.502 -4.895 84.243 1.00 31.48 81 ASN A C 1
ATOM 691 O O . ASN A 1 81 ? 72.088 -3.773 84.538 1.00 31.76 81 ASN A O 1
ATOM 696 N N . LEU A 1 82 ? 73.700 -5.336 84.609 1.00 30.90 82 LEU A N 1
ATOM 697 C CA . LEU A 1 82 ? 74.598 -4.511 85.409 1.00 31.34 82 LEU A CA 1
ATOM 698 C C . LEU A 1 82 ? 74.965 -3.186 84.748 1.00 31.94 82 LEU A C 1
ATOM 699 O O . LEU A 1 82 ? 75.144 -2.181 85.438 1.00 33.48 82 LEU A O 1
ATOM 704 N N . THR A 1 83 ? 75.080 -3.176 83.421 1.00 30.02 83 THR A N 1
ATOM 705 C CA . THR A 1 83 ? 75.456 -1.951 82.717 1.00 30.48 83 THR A CA 1
ATOM 706 C C . THR A 1 83 ? 74.520 -1.558 81.577 1.00 31.01 83 THR A C 1
ATOM 707 O O . THR A 1 83 ? 74.724 -0.527 80.941 1.00 31.35 83 THR A O 1
ATOM 711 N N . ALA A 1 84 ? 73.497 -2.367 81.322 1.00 31.19 84 ALA A N 1
ATOM 712 C CA . ALA A 1 84 ? 72.563 -2.092 80.229 1.00 33.41 84 ALA A CA 1
ATOM 713 C C . ALA A 1 84 ? 72.037 -0.651 80.152 1.00 33.82 84 ALA A C 1
ATOM 714 O O . ALA A 1 84 ? 72.004 -0.058 79.072 1.00 32.18 84 ALA A O 1
ATOM 716 N N . ASP A 1 85 ? 71.634 -0.086 81.288 1.00 33.72 85 ASP A N 1
ATOM 717 C CA . ASP A 1 85 ? 71.090 1.272 81.306 1.00 34.73 85 ASP A CA 1
ATOM 718 C C . ASP A 1 85 ? 72.058 2.320 80.754 1.00 32.60 85 ASP A C 1
ATOM 719 O O . ASP A 1 85 ? 71.651 3.248 80.050 1.00 30.61 85 ASP A O 1
ATOM 724 N N . ALA A 1 86 ? 73.339 2.162 81.064 1.00 30.48 86 ALA A N 1
ATOM 725 C CA . ALA A 1 86 ? 74.358 3.102 80.607 1.00 29.22 86 ALA A CA 1
ATOM 726 C C . ALA A 1 86 ? 74.485 3.143 79.084 1.00 27.86 86 ALA A C 1
ATOM 727 O O . ALA A 1 86 ? 74.994 4.118 78.526 1.00 27.69 86 ALA A O 1
ATOM 729 N N . PHE A 1 87 ? 74.025 2.095 78.408 1.00 24.96 87 PHE A N 1
ATOM 730 C CA . PHE A 1 87 ? 74.125 2.064 76.954 1.00 27.43 87 PHE A CA 1
ATOM 731 C C . PHE A 1 87 ? 72.834 2.438 76.227 1.00 28.45 87 PHE A C 1
ATOM 732 O O . PHE A 1 87 ? 72.770 2.408 74.995 1.00 27.65 87 PHE A O 1
ATOM 740 N N . ASN A 1 88 ? 71.812 2.806 76.994 1.00 29.27 88 ASN A N 1
ATOM 741 C CA . ASN A 1 88 ? 70.537 3.217 76.418 1.00 30.98 88 ASN A CA 1
ATOM 742 C C . ASN A 1 88 ? 70.728 4.609 75.813 1.00 29.63 88 ASN A C 1
ATOM 743 O O . ASN A 1 88 ? 71.412 5.452 76.389 1.00 28.89 88 ASN A O 1
ATOM 748 N N . PRO A 1 89 ? 70.127 4.863 74.642 1.00 30.73 89 PRO A N 1
ATOM 749 C CA . PRO A 1 89 ? 70.225 6.152 73.948 1.00 31.34 89 PRO A CA 1
ATOM 750 C C . PRO A 1 89 ? 70.130 7.386 74.842 1.00 31.46 89 PRO A C 1
ATOM 751 O O . PRO A 1 89 ? 70.980 8.268 74.787 1.00 32.72 89 PRO A O 1
ATOM 755 N N . SER A 1 90 ? 69.101 7.442 75.677 1.00 33.26 90 SER A N 1
ATOM 756 C CA . SER A 1 90 ? 68.909 8.589 76.560 1.00 33.40 90 SER A CA 1
ATOM 757 C C . SER A 1 90 ? 70.049 8.828 77.543 1.00 33.00 90 SER A C 1
ATOM 758 O O . SER A 1 90 ? 70.120 9.893 78.155 1.00 33.50 90 SER A O 1
ATOM 761 N N . ASN A 1 91 ? 70.944 7.855 77.699 1.00 32.01 91 ASN A N 1
ATOM 762 C CA . ASN A 1 91 ? 72.050 8.001 78.645 1.00 30.79 91 ASN A CA 1
ATOM 763 C C . ASN A 1 91 ? 73.433 8.120 77.999 1.00 29.25 91 ASN A C 1
ATOM 764 O O . ASN A 1 91 ? 74.441 8.206 78.702 1.00 30.31 91 ASN A O 1
ATOM 769 N N . LEU A 1 92 ? 73.489 8.131 76.671 1.00 27.45 92 LEU A N 1
ATOM 770 C CA . LEU A 1 92 ? 74.773 8.233 75.976 1.00 26.30 92 LEU A CA 1
ATOM 771 C C . LEU A 1 92 ? 75.345 9.644 76.065 1.00 25.28 92 LEU A C 1
ATOM 772 O O . LEU A 1 92 ? 74.610 10.625 76.019 1.00 25.95 92 LEU A O 1
ATOM 777 N N . PRO A 1 93 ? 76.673 9.765 76.193 1.00 25.15 93 PRO A N 1
ATOM 778 C CA . PRO A 1 93 ? 77.305 11.083 76.290 1.00 25.68 93 PRO A CA 1
ATOM 779 C C . PRO A 1 93 ? 77.369 11.790 74.937 1.00 26.65 93 PRO A C 1
ATOM 780 O O . PRO A 1 93 ? 78.447 11.990 74.376 1.00 25.70 93 PRO A O 1
ATOM 784 N N . VAL A 1 94 ? 76.205 12.175 74.425 1.00 25.66 94 VAL A N 1
ATOM 785 C CA . VAL A 1 94 ? 76.112 12.839 73.127 1.00 26.09 94 VAL A CA 1
ATOM 786 C C . VAL A 1 94 ? 77.043 14.035 72.949 1.00 26.19 94 VAL A C 1
ATOM 787 O O . VAL A 1 94 ? 77.803 14.083 71.978 1.00 25.67 94 VAL A O 1
ATOM 791 N N . ASP A 1 95 ? 76.997 14.994 73.873 1.00 25.27 95 ASP A N 1
ATOM 792 C CA . ASP A 1 95 ? 77.840 16.183 73.760 1.00 25.36 95 ASP A CA 1
ATOM 793 C C . ASP A 1 95 ? 79.324 15.852 73.719 1.00 24.62 95 ASP A C 1
ATOM 794 O O . ASP A 1 95 ? 80.074 16.441 72.938 1.00 23.81 95 ASP A O 1
ATOM 799 N N . PHE A 1 96 ? 79.749 14.921 74.568 1.00 23.22 96 PHE A N 1
ATOM 800 C CA . PHE A 1 96 ? 81.149 14.526 74.601 1.00 23.66 96 PHE A CA 1
ATOM 801 C C . PHE A 1 96 ? 81.581 13.952 73.245 1.00 22.55 96 PHE A C 1
ATOM 802 O O . PHE A 1 96 ? 82.646 14.294 72.735 1.00 22.36 96 PHE A O 1
ATOM 810 N N . VAL A 1 97 ? 80.754 13.076 72.671 1.00 21.57 97 VAL A N 1
ATOM 811 C CA . VAL A 1 97 ? 81.054 12.463 71.375 1.00 21.13 97 VAL A CA 1
ATOM 812 C C . VAL A 1 97 ? 81.266 13.546 70.314 1.00 21.80 97 VAL A C 1
ATOM 813 O O . VAL A 1 97 ? 82.254 13.522 69.576 1.00 22.22 97 VAL A O 1
ATOM 817 N N . ARG A 1 98 ? 80.336 14.496 70.247 1.00 20.47 98 ARG A N 1
ATOM 818 C CA . ARG A 1 98 ? 80.423 15.581 69.274 1.00 22.41 98 ARG A CA 1
ATOM 819 C C . ARG A 1 98 ? 81.656 16.458 69.535 1.00 21.30 98 ARG A C 1
ATOM 820 O O . ARG A 1 98 ? 82.394 16.810 68.614 1.00 20.35 98 ARG A O 1
ATOM 828 N N . GLU A 1 99 ? 81.882 16.806 70.795 1.00 20.86 99 GLU A N 1
ATOM 829 C CA . GLU A 1 99 ? 83.026 17.641 71.148 1.00 22.21 99 GLU A CA 1
ATOM 830 C C . GLU A 1 99 ? 84.361 17.008 70.753 1.00 20.95 99 GLU A C 1
ATOM 831 O O . GLU A 1 99 ? 85.216 17.666 70.163 1.00 22.17 99 GLU A O 1
ATOM 837 N N . VAL A 1 100 ? 84.537 15.731 71.073 1.00 21.10 100 VAL A N 1
ATOM 838 C CA . VAL A 1 100 ? 85.772 15.029 70.741 1.00 20.74 100 VAL A CA 1
ATOM 839 C C . VAL A 1 100 ? 85.934 14.919 69.223 1.00 20.75 100 VAL A C 1
ATOM 840 O O . VAL A 1 100 ? 87.034 15.083 68.689 1.00 20.32 100 VAL A O 1
ATOM 844 N N . THR A 1 101 ? 84.833 14.643 68.534 1.00 20.00 101 THR A N 1
ATOM 845 C CA . THR A 1 101 ? 84.849 14.513 67.083 1.00 20.20 101 THR A CA 1
ATOM 846 C C . THR A 1 101 ? 85.345 15.796 66.415 1.00 20.99 101 THR A C 1
ATOM 847 O O . THR A 1 101 ? 86.218 15.763 65.550 1.00 21.32 101 THR A O 1
ATOM 851 N N . VAL A 1 102 ? 84.781 16.925 66.820 1.00 19.73 102 VAL A N 1
ATOM 852 C CA . VAL A 1 102 ? 85.158 18.203 66.238 1.00 22.06 102 VAL A CA 1
ATOM 853 C C . VAL A 1 102 ? 86.632 18.521 66.489 1.00 23.86 102 VAL A C 1
ATOM 854 O O . VAL A 1 102 ? 87.321 18.982 65.58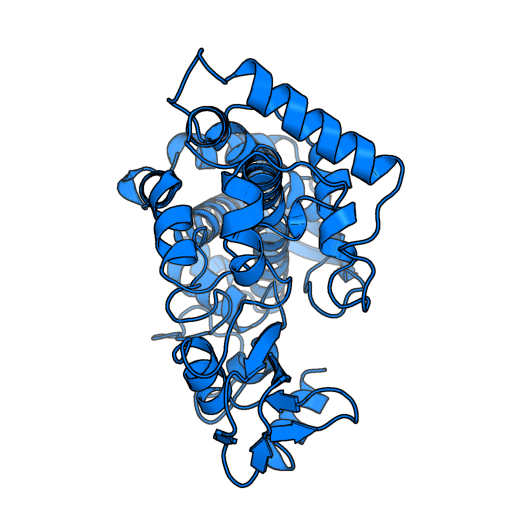3 1.00 22.78 102 VAL A O 1
ATOM 858 N N . LYS A 1 103 ? 87.122 18.259 67.700 1.00 23.37 103 LYS A N 1
ATOM 859 C CA . LYS A 1 103 ? 88.522 18.540 68.009 1.00 26.19 103 LYS A CA 1
ATOM 860 C C . LYS A 1 103 ? 89.475 17.648 67.219 1.00 26.67 103 LYS A C 1
ATOM 861 O O . LYS A 1 103 ? 90.527 18.107 66.767 1.00 27.04 103 LYS A O 1
ATOM 867 N N . LEU A 1 104 ? 89.118 16.377 67.051 1.00 25.35 104 LEU A N 1
ATOM 868 C CA . LEU A 1 104 ? 89.962 15.463 66.288 1.00 24.51 104 LEU A CA 1
ATOM 869 C C . LEU A 1 104 ? 90.076 15.912 64.833 1.00 23.40 104 LEU A C 1
ATOM 870 O O . LEU A 1 104 ? 91.128 15.780 64.214 1.00 24.41 104 LEU A O 1
ATOM 875 N N . LEU A 1 105 ? 88.986 16.437 64.286 1.00 23.45 105 LEU A N 1
ATOM 876 C CA . LEU A 1 105 ? 88.974 16.902 62.900 1.00 24.94 105 LEU A CA 1
ATOM 877 C C . LEU A 1 105 ? 89.664 18.248 62.705 1.00 26.87 105 LEU A C 1
ATOM 878 O O . LEU A 1 105 ? 90.019 18.614 61.590 1.00 29.02 105 LEU A O 1
ATOM 883 N N . SER A 1 106 ? 89.851 18.988 63.788 1.00 29.58 106 SER A 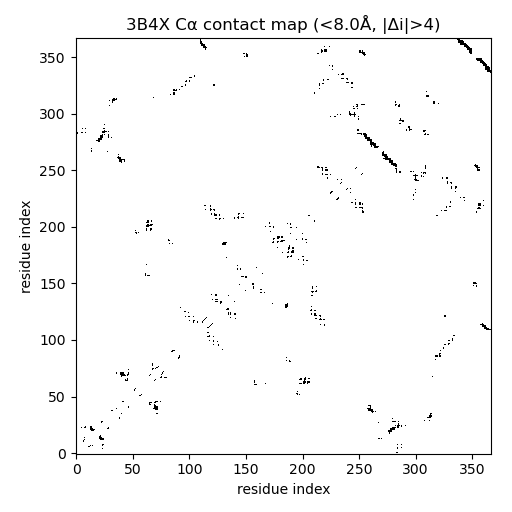N 1
ATOM 884 C CA . SER A 1 106 ? 90.488 20.294 63.703 1.00 34.32 106 SER A CA 1
ATOM 885 C C . SER A 1 106 ? 91.990 20.186 63.460 1.00 37.19 106 SER A C 1
ATOM 886 O O . SER A 1 106 ? 92.605 21.102 62.927 1.00 38.57 106 SER A O 1
ATOM 889 N N . GLU A 1 107 ? 92.567 19.055 63.849 1.00 41.17 107 GLU A N 1
ATOM 890 C CA . GLU A 1 107 ? 94.005 18.815 63.731 1.00 44.80 107 GLU A CA 1
ATOM 891 C C . GLU A 1 107 ? 94.458 18.187 62.414 1.00 46.00 107 GLU A C 1
ATOM 892 O O . GLU A 1 107 ? 95.564 17.655 62.346 1.00 46.53 107 GLU A O 1
ATOM 898 N N . LEU A 1 108 ? 93.639 18.273 61.368 1.00 47.00 108 LEU A N 1
ATOM 899 C CA . LEU A 1 108 ? 93.981 17.635 60.098 1.00 46.30 108 LEU A CA 1
ATOM 900 C C . LEU A 1 108 ? 94.443 18.497 58.925 1.00 46.62 108 LEU A C 1
ATOM 901 O O . LEU A 1 108 ? 93.989 19.624 58.738 1.00 48.27 108 LEU A O 1
ATOM 906 N N . ASP A 1 109 ? 95.350 17.929 58.132 1.00 46.33 109 ASP A N 1
ATOM 907 C CA . ASP A 1 109 ? 95.910 18.585 56.950 1.00 46.64 109 ASP A CA 1
ATOM 908 C C . ASP A 1 109 ? 95.082 18.172 55.729 1.00 44.78 109 ASP A C 1
ATOM 909 O O . ASP A 1 109 ? 94.162 17.371 55.859 1.00 44.67 109 ASP A O 1
ATOM 914 N N . GLU A 1 110 ? 95.408 18.698 54.550 1.00 43.34 110 GLU A N 1
ATOM 915 C CA . GLU A 1 110 ? 94.642 18.375 53.345 1.00 41.65 110 GLU A CA 1
ATOM 916 C C . GLU A 1 110 ? 94.750 16.910 52.919 1.00 38.43 110 GLU A C 1
ATOM 917 O O . GLU A 1 110 ? 94.002 16.452 52.060 1.00 36.34 110 GLU A O 1
ATOM 923 N N . GLU A 1 111 ? 95.681 16.181 53.521 1.00 35.99 111 GLU A N 1
ATOM 924 C CA . GLU A 1 111 ? 95.848 14.763 53.236 1.00 35.60 111 GLU A CA 1
ATOM 925 C C . GLU A 1 111 ? 96.171 14.076 54.558 1.00 33.89 111 GLU A C 1
ATOM 926 O O . GLU A 1 111 ? 97.082 14.495 55.273 1.00 32.74 111 GLU A O 1
ATOM 932 N N . PHE A 1 112 ? 95.420 13.030 54.888 1.00 30.66 112 PHE A N 1
ATOM 933 C CA . PHE A 1 112 ? 95.638 12.327 56.148 1.00 28.68 112 PHE A CA 1
ATOM 934 C C . PHE A 1 112 ? 95.030 10.934 56.146 1.00 26.75 112 PHE A C 1
ATOM 935 O O . PHE A 1 112 ? 94.194 10.611 55.305 1.00 26.17 112 PHE A O 1
ATOM 943 N N . ASP A 1 113 ? 95.476 10.111 57.088 1.00 26.53 113 ASP A N 1
ATOM 944 C CA . ASP A 1 113 ? 94.962 8.762 57.246 1.00 26.31 113 ASP A CA 1
ATOM 945 C C . ASP A 1 113 ? 93.815 8.913 58.229 1.00 26.18 113 ASP A C 1
ATOM 946 O O . ASP A 1 113 ? 94.023 9.335 59.367 1.00 26.82 113 ASP A O 1
ATOM 951 N N . VAL A 1 114 ? 92.604 8.591 57.783 1.00 26.00 114 VAL A N 1
ATOM 952 C CA . VAL A 1 114 ? 91.429 8.733 58.630 1.00 25.41 114 VAL A CA 1
ATOM 953 C C . VAL A 1 114 ? 91.376 7.687 59.733 1.00 24.78 114 VAL A C 1
ATOM 954 O O . VAL A 1 114 ? 90.684 7.866 60.732 1.00 25.19 114 VAL A O 1
ATOM 958 N N . ILE A 1 115 ? 92.107 6.595 59.564 1.00 24.50 115 ILE A N 1
ATOM 959 C CA . ILE A 1 115 ? 92.096 5.556 60.582 1.00 24.91 115 ILE A CA 1
ATOM 960 C C . ILE A 1 115 ? 92.859 5.994 61.831 1.00 25.40 115 ILE A C 1
ATOM 961 O O . ILE A 1 115 ? 92.275 6.117 62.906 1.00 24.59 115 ILE A O 1
ATOM 966 N N . GLU A 1 116 ? 94.157 6.250 61.688 1.00 27.04 116 GLU A N 1
ATOM 967 C CA . GLU A 1 116 ? 94.983 6.666 62.826 1.00 28.75 116 GLU A CA 1
ATOM 968 C C . GLU A 1 116 ? 94.626 8.033 63.404 1.00 28.46 116 GLU A C 1
ATOM 969 O O . GLU A 1 116 ? 94.717 8.247 64.610 1.00 26.58 116 GLU A O 1
ATOM 975 N N . SER A 1 117 ? 94.211 8.961 62.551 1.00 26.24 117 SER A N 1
ATOM 976 C CA . SER A 1 117 ? 93.912 10.306 63.023 1.00 27.74 117 SER A CA 1
ATOM 977 C C . SER A 1 117 ? 92.487 10.561 63.503 1.00 25.55 117 SER A C 1
ATOM 978 O O . SER A 1 117 ? 92.234 11.549 64.189 1.00 26.31 117 SER A O 1
ATOM 981 N N . PHE A 1 118 ? 91.565 9.665 63.186 1.00 22.28 118 PHE A N 1
ATOM 982 C CA . PHE A 1 118 ? 90.175 9.903 63.536 1.00 21.86 118 PHE A CA 1
ATOM 983 C C . PHE A 1 118 ? 89.390 8.662 63.988 1.00 21.75 118 PHE A C 1
ATOM 984 O O . PHE A 1 118 ? 88.892 8.606 65.116 1.00 20.93 118 PHE A O 1
ATOM 992 N N . ALA A 1 119 ? 89.289 7.671 63.106 1.00 19.60 119 ALA A N 1
ATOM 993 C CA . ALA A 1 119 ? 88.539 6.447 63.390 1.00 20.04 119 ALA A CA 1
ATOM 994 C C . ALA A 1 119 ? 88.996 5.698 64.642 1.00 21.24 119 ALA A C 1
ATOM 995 O O . ALA A 1 119 ? 88.174 5.134 65.374 1.00 20.87 119 ALA A O 1
ATOM 997 N N . ILE A 1 120 ? 90.305 5.672 64.872 1.00 20.72 120 ILE A N 1
ATOM 998 C CA . ILE A 1 120 ? 90.859 4.985 66.036 1.00 22.94 120 ILE A CA 1
ATOM 999 C C . ILE A 1 120 ? 90.650 5.725 67.364 1.00 21.98 120 ILE A C 1
ATOM 1000 O O . ILE A 1 120 ? 90.063 5.174 68.297 1.00 22.54 120 ILE A O 1
ATOM 1005 N N . PRO A 1 121 ? 91.098 6.989 67.461 1.00 21.33 121 PRO A N 1
ATOM 1006 C CA . PRO A 1 121 ? 90.938 7.745 68.707 1.00 21.31 121 PRO A CA 1
ATOM 1007 C C . PRO A 1 121 ? 89.526 8.059 69.205 1.00 22.61 121 PRO A C 1
ATOM 1008 O O . PRO A 1 121 ? 89.297 8.086 70.411 1.00 22.37 121 PRO A O 1
ATOM 1012 N N . LEU A 1 122 ? 88.580 8.288 68.300 1.00 20.37 122 LEU A N 1
ATOM 1013 C CA . LEU A 1 122 ? 87.229 8.634 68.734 1.00 21.89 122 LEU A CA 1
ATOM 1014 C C . LEU A 1 122 ? 86.561 7.614 69.654 1.00 19.56 122 LEU A C 1
ATOM 1015 O O . LEU A 1 122 ? 86.160 7.952 70.768 1.00 21.73 122 LEU A O 1
ATOM 1020 N N . PRO A 1 123 ? 86.431 6.355 69.212 1.00 19.32 123 PRO A N 1
ATOM 1021 C CA . PRO A 1 123 ? 85.793 5.347 70.065 1.00 20.08 123 PRO A CA 1
ATOM 1022 C C . PRO A 1 123 ? 86.556 5.114 71.368 1.00 20.45 123 PRO A C 1
ATOM 1023 O O . PRO A 1 123 ? 85.954 4.924 72.428 1.00 21.47 123 PRO A O 1
ATOM 1027 N N . ILE A 1 124 ? 87.881 5.113 71.280 1.00 19.68 124 ILE A N 1
ATOM 1028 C CA . ILE A 1 124 ? 88.712 4.900 72.455 1.00 20.78 124 ILE A CA 1
ATOM 1029 C C . ILE A 1 124 ? 88.490 6.003 73.485 1.00 21.14 124 ILE A C 1
ATOM 1030 O O . ILE A 1 124 ? 88.359 5.718 74.676 1.00 19.25 124 ILE A O 1
ATOM 1035 N N . LEU A 1 125 ? 88.417 7.255 73.035 1.00 20.90 125 LEU A N 1
ATOM 1036 C CA . LEU A 1 125 ? 88.190 8.353 73.965 1.00 21.75 125 LEU A CA 1
ATOM 1037 C C . LEU A 1 125 ? 86.791 8.287 74.562 1.00 22.25 125 LEU A C 1
ATOM 1038 O O . LEU A 1 125 ? 86.593 8.600 75.737 1.00 22.59 125 LEU A O 1
ATOM 1043 N N . VAL A 1 126 ? 85.817 7.871 73.760 1.00 21.11 126 VAL A N 1
ATOM 1044 C CA . VAL A 1 126 ? 84.448 7.788 74.244 1.00 20.93 126 VAL A CA 1
ATOM 1045 C C . VAL A 1 126 ? 84.233 6.645 75.247 1.00 21.61 126 VAL A C 1
ATOM 1046 O O . VAL A 1 126 ? 83.608 6.856 76.289 1.00 21.20 126 VAL A O 1
ATOM 1050 N N . ILE A 1 127 ? 84.741 5.448 74.953 1.00 18.91 127 ILE A N 1
ATOM 1051 C CA . ILE A 1 127 ? 84.553 4.340 75.891 1.00 20.88 127 ILE A CA 1
ATOM 1052 C C . ILE A 1 127 ? 85.349 4.573 77.176 1.00 21.27 127 ILE A C 1
ATOM 1053 O O . ILE A 1 127 ? 84.937 4.145 78.254 1.00 22.11 127 ILE A O 1
ATOM 1058 N N . SER A 1 128 ? 86.479 5.261 77.069 1.00 20.19 128 SER A N 1
ATOM 1059 C CA . SER A 1 128 ? 87.277 5.552 78.252 1.00 22.69 128 SER A CA 1
ATOM 1060 C C . SER A 1 128 ? 86.500 6.490 79.180 1.00 23.75 128 SER A C 1
ATOM 1061 O O . SER A 1 128 ? 86.577 6.374 80.404 1.00 23.61 128 SER A O 1
ATOM 1064 N N . LYS A 1 129 ? 85.754 7.415 78.582 1.00 23.71 129 LYS A N 1
ATOM 1065 C CA . LYS A 1 129 ? 84.954 8.378 79.332 1.00 25.32 129 LYS A CA 1
ATOM 1066 C C . LYS A 1 129 ? 83.839 7.655 80.083 1.00 23.82 129 LYS A C 1
ATOM 1067 O O . LYS A 1 129 ? 83.588 7.914 81.261 1.00 25.46 129 LYS A O 1
ATOM 1073 N N . MET A 1 130 ? 83.170 6.743 79.397 1.00 23.12 130 MET A N 1
ATOM 1074 C CA . MET A 1 130 ? 82.093 5.992 80.016 1.00 24.04 130 MET A CA 1
ATOM 1075 C C . MET A 1 130 ? 82.633 5.037 81.084 1.00 24.55 130 MET A C 1
ATOM 1076 O O . MET A 1 130 ? 81.973 4.791 82.101 1.00 25.12 130 MET A O 1
ATOM 1081 N N . LEU A 1 131 ? 83.832 4.505 80.852 1.00 23.27 131 LEU A N 1
ATOM 1082 C CA . LEU A 1 131 ? 84.467 3.605 81.811 1.00 22.58 131 LEU A CA 1
ATOM 1083 C C . LEU A 1 131 ? 84.958 4.399 83.009 1.00 23.42 131 LEU A C 1
ATOM 1084 O O . LEU A 1 131 ? 84.998 3.890 84.132 1.00 24.80 131 LEU A O 1
ATOM 1089 N N . GLY A 1 132 ? 85.337 5.648 82.766 1.00 23.92 132 GLY A N 1
ATOM 1090 C CA . GLY A 1 132 ? 85.823 6.490 83.838 1.00 24.13 132 GLY A CA 1
ATOM 1091 C C . GLY A 1 132 ? 87.309 6.294 84.055 1.00 27.55 132 GLY A C 1
ATOM 1092 O O . GLY A 1 132 ? 87.816 6.472 85.165 1.00 26.24 132 GLY A O 1
ATOM 1093 N N . ILE A 1 133 ? 88.011 5.907 82.995 1.00 27.07 133 ILE A N 1
ATOM 1094 C CA . ILE A 1 133 ? 89.453 5.708 83.068 1.00 28.19 133 ILE A CA 1
ATOM 1095 C C . ILE A 1 133 ? 90.104 6.796 82.222 1.00 30.24 133 ILE A C 1
ATOM 1096 O O . ILE A 1 133 ? 89.496 7.308 81.286 1.00 29.16 133 ILE A O 1
ATOM 1101 N N . ASN A 1 134 ? 91.326 7.179 82.555 1.00 35.35 134 ASN A N 1
ATOM 1102 C CA . ASN A 1 134 ? 91.982 8.201 81.761 1.00 40.20 134 ASN A CA 1
ATOM 1103 C C . ASN A 1 134 ? 92.654 7.492 80.597 1.00 41.55 134 ASN A C 1
ATOM 1104 O O . ASN A 1 134 ? 93.604 6.729 80.770 1.00 42.25 134 ASN A O 1
ATOM 1109 N N . PRO A 1 135 ? 92.137 7.737 79.383 1.00 42.69 135 PRO A N 1
ATOM 1110 C CA . PRO A 1 135 ? 92.534 7.205 78.076 1.00 43.16 135 PRO A CA 1
ATOM 1111 C C . PRO A 1 135 ? 93.933 7.424 77.510 1.00 42.21 135 PRO A C 1
ATOM 1112 O O . PRO A 1 135 ? 94.239 8.487 76.964 1.00 42.72 135 PRO A O 1
ATOM 1116 N N . ASP A 1 136 ? 94.770 6.401 77.634 1.00 40.45 136 ASP A N 1
ATOM 1117 C CA . ASP A 1 136 ? 96.109 6.432 77.061 1.00 39.05 136 ASP A CA 1
ATOM 1118 C C . ASP A 1 136 ? 95.830 5.735 75.729 1.00 35.92 136 ASP A C 1
ATOM 1119 O O . ASP A 1 136 ? 96.051 4.533 75.591 1.00 35.63 136 ASP A O 1
ATOM 1124 N N . VAL A 1 137 ? 95.318 6.501 74.770 1.00 33.43 137 VAL A N 1
ATOM 1125 C CA . VAL A 1 137 ? 94.922 5.982 73.459 1.00 32.92 137 VAL A CA 1
ATOM 1126 C C . VAL A 1 137 ? 95.787 4.895 72.825 1.00 32.62 137 VAL A C 1
ATOM 1127 O O . VAL A 1 137 ? 95.280 3.835 72.463 1.00 32.35 137 VAL A O 1
ATOM 1131 N N . LYS A 1 138 ? 97.081 5.153 72.683 1.00 32.90 138 LYS A N 1
ATOM 1132 C CA . LYS A 1 138 ? 97.977 4.183 72.069 1.00 33.09 138 LYS A CA 1
ATOM 1133 C C . LYS A 1 138 ? 97.952 2.857 72.831 1.00 32.46 138 LYS A C 1
ATOM 1134 O O . LYS A 1 138 ? 97.866 1.781 72.234 1.00 30.27 138 LYS A O 1
ATOM 1140 N N . LYS A 1 139 ? 98.027 2.943 74.155 1.00 31.96 139 LYS A N 1
ATOM 1141 C CA . LYS A 1 139 ? 98.022 1.756 74.998 1.00 32.17 139 LYS A CA 1
ATOM 1142 C C . LYS A 1 139 ? 96.710 0.978 74.825 1.00 28.81 139 LYS A C 1
ATOM 1143 O O . LYS A 1 139 ? 96.720 -0.233 74.623 1.00 26.75 139 LYS A O 1
ATOM 1149 N N . VAL A 1 140 ? 95.582 1.677 74.906 1.00 27.66 140 VAL A N 1
ATOM 1150 C CA . VAL A 1 140 ? 94.285 1.019 74.746 1.00 26.76 140 VAL A CA 1
ATOM 1151 C C . VAL A 1 140 ? 94.161 0.401 73.361 1.00 27.12 140 VAL A C 1
ATOM 1152 O O . VAL A 1 140 ? 93.613 -0.688 73.201 1.00 26.87 140 VAL A O 1
ATOM 1156 N N . LYS A 1 141 ? 94.668 1.097 72.350 1.00 28.79 141 LYS A N 1
ATOM 1157 C CA . LYS A 1 141 ? 94.592 0.577 70.992 1.00 29.55 141 LYS A CA 1
ATOM 1158 C C . LYS A 1 141 ? 95.418 -0.696 70.861 1.00 30.65 141 LYS A C 1
ATOM 1159 O O . LYS A 1 141 ? 94.957 -1.692 70.289 1.00 30.28 141 LYS A O 1
ATOM 1165 N N . ASP A 1 142 ? 96.634 -0.672 71.398 1.00 29.97 142 ASP A N 1
ATOM 1166 C CA . ASP A 1 142 ? 97.505 -1.838 71.326 1.00 29.99 142 ASP A CA 1
ATOM 1167 C C . ASP A 1 142 ? 96.871 -3.057 71.996 1.00 29.67 142 ASP A C 1
ATOM 1168 O O . ASP A 1 142 ? 96.959 -4.163 71.469 1.00 27.70 142 ASP A O 1
ATOM 1173 N N . TRP A 1 143 ? 96.231 -2.863 73.149 1.00 28.54 143 TRP A N 1
ATOM 1174 C CA . TRP A 1 143 ? 95.585 -3.981 73.837 1.00 28.76 143 TRP A CA 1
ATOM 1175 C C . TRP A 1 143 ? 94.382 -4.475 73.053 1.00 29.96 143 TRP A C 1
ATOM 1176 O O . TRP A 1 143 ? 94.137 -5.684 72.966 1.00 30.64 143 TRP A O 1
ATOM 1187 N N . SER A 1 144 ? 93.623 -3.537 72.491 1.00 29.85 144 SER A N 1
ATOM 1188 C CA . SER A 1 144 ? 92.447 -3.890 71.707 1.00 31.64 144 SER A CA 1
ATOM 1189 C C . SER A 1 144 ? 92.842 -4.775 70.529 1.00 31.51 144 SER A C 1
ATOM 1190 O O . SER A 1 144 ? 92.191 -5.785 70.261 1.00 32.10 144 SER A O 1
ATOM 1193 N N . ASP A 1 145 ? 93.908 -4.393 69.828 1.00 32.29 145 ASP A N 1
ATOM 1194 C CA . ASP A 1 145 ? 94.394 -5.167 68.687 1.00 33.48 145 ASP A CA 1
ATOM 1195 C C . ASP A 1 145 ? 94.966 -6.507 69.151 1.00 34.75 145 ASP A C 1
ATOM 1196 O O . ASP A 1 145 ? 94.786 -7.531 68.493 1.00 35.27 145 ASP A O 1
ATOM 1201 N N . LEU A 1 146 ? 95.662 -6.492 70.285 1.00 35.83 146 LEU A N 1
ATOM 1202 C CA . LEU A 1 146 ? 96.251 -7.707 70.840 1.00 36.18 146 LEU A CA 1
ATOM 1203 C C . LEU A 1 146 ? 95.190 -8.793 70.978 1.00 37.04 146 LEU A C 1
ATOM 1204 O O . LEU A 1 146 ? 95.437 -9.962 70.688 1.00 37.62 146 LEU A O 1
ATOM 1209 N N . VAL A 1 147 ? 94.008 -8.388 71.427 1.00 38.03 147 VAL A N 1
ATOM 1210 C CA . VAL A 1 147 ? 92.891 -9.300 71.632 1.00 39.39 147 VAL A CA 1
ATOM 1211 C C . VAL A 1 147 ? 92.069 -9.511 70.357 1.00 40.21 147 VAL A C 1
ATOM 1212 O O . VAL A 1 147 ? 91.871 -10.643 69.910 1.00 39.39 147 VAL A O 1
ATOM 1216 N N . ALA A 1 148 ? 91.604 -8.415 69.770 1.00 40.73 148 ALA A N 1
ATOM 1217 C CA . ALA A 1 148 ? 90.788 -8.471 68.564 1.00 42.12 148 ALA A CA 1
ATOM 1218 C C . ALA A 1 148 ? 91.444 -9.152 67.365 1.00 43.61 148 ALA A C 1
ATOM 1219 O O . ALA A 1 148 ? 90.799 -9.934 66.667 1.00 43.56 148 ALA A O 1
ATOM 1221 N N . LEU A 1 149 ? 92.717 -8.861 67.118 1.00 45.42 149 LEU A N 1
ATOM 1222 C CA . LEU A 1 149 ? 93.404 -9.451 65.974 1.00 47.59 149 LEU A CA 1
ATOM 1223 C C . LEU A 1 149 ? 93.703 -10.941 66.106 1.00 48.44 149 LEU A C 1
ATOM 1224 O O . LEU A 1 149 ? 94.322 -11.532 65.221 1.00 48.92 149 LEU A O 1
ATOM 1229 N N . ARG A 1 150 ? 93.265 -11.550 67.204 1.00 49.63 150 ARG A N 1
ATOM 1230 C CA . ARG A 1 150 ? 93.480 -12.980 67.399 1.00 50.97 150 ARG A CA 1
ATOM 1231 C C . ARG A 1 150 ? 92.199 -13.751 67.096 1.00 51.12 150 ARG A C 1
ATOM 1232 O O . ARG A 1 150 ? 92.190 -14.982 67.096 1.00 50.82 150 ARG A O 1
ATOM 1240 N N . LEU A 1 151 ? 91.121 -13.016 66.828 1.00 51.55 151 LEU A N 1
ATOM 1241 C CA . LEU A 1 151 ? 89.832 -13.624 66.494 1.00 52.00 151 LEU A CA 1
ATOM 1242 C C . LEU A 1 151 ? 89.973 -14.354 65.162 1.00 52.42 151 LEU A C 1
ATOM 1243 O O . LEU A 1 151 ? 90.526 -13.814 64.204 1.00 51.41 151 LEU A O 1
ATOM 1248 N N . GLY A 1 152 ? 89.465 -15.578 65.099 1.00 53.82 152 GLY A N 1
ATOM 1249 C CA . GLY A 1 152 ? 89.574 -16.350 63.877 1.00 55.87 152 GLY A CA 1
ATOM 1250 C C . GLY A 1 152 ? 90.809 -17.225 63.951 1.00 58.26 152 GLY A C 1
ATOM 1251 O O . GLY A 1 152 ? 90.846 -18.322 63.385 1.00 58.45 152 GLY A O 1
ATOM 1252 N N . ARG A 1 153 ? 91.829 -16.738 64.654 1.00 59.80 153 ARG A N 1
ATOM 1253 C CA . ARG A 1 153 ? 93.066 -17.492 64.810 1.00 61.20 153 ARG A CA 1
ATOM 1254 C C . ARG A 1 153 ? 92.871 -18.560 65.879 1.00 61.87 153 ARG A C 1
ATOM 1255 O O . ARG A 1 153 ? 93.198 -18.364 67.050 1.00 61.39 153 ARG A O 1
ATOM 1263 N N . ALA A 1 154 ? 92.331 -19.689 65.444 1.00 63.12 154 ALA A N 1
ATOM 1264 C CA . ALA A 1 154 ? 92.029 -20.825 66.306 1.00 64.71 154 ALA A CA 1
ATOM 1265 C C . ALA A 1 154 ? 92.052 -20.612 67.847 1.00 65.74 154 ALA A C 1
ATOM 1266 O O . ALA A 1 154 ? 91.152 -19.921 68.348 1.00 66.56 154 ALA A O 1
ATOM 1268 N N . ASP A 1 155 ? 93.027 -21.112 68.596 1.00 66.01 155 ASP A N 1
ATOM 1269 C CA . ASP A 1 155 ? 92.869 -20.898 70.038 1.00 66.53 155 ASP A CA 1
ATOM 1270 C C . ASP A 1 155 ? 93.745 -19.807 70.663 1.00 65.88 155 ASP A C 1
ATOM 1271 O O . ASP A 1 155 ? 94.062 -19.880 71.850 1.00 65.51 155 ASP A O 1
ATOM 1276 N N . GLU A 1 156 ? 94.143 -18.807 69.879 1.00 64.40 156 GLU A N 1
ATOM 1277 C CA . GLU A 1 156 ? 95.042 -17.773 70.385 1.00 62.12 156 GLU A CA 1
ATOM 1278 C C . GLU A 1 156 ? 94.461 -16.638 71.219 1.00 60.93 156 GLU A C 1
ATOM 1279 O O . GLU A 1 156 ? 95.176 -16.041 72.024 1.00 60.49 156 GLU A O 1
ATOM 1285 N N . ILE A 1 157 ? 93.184 -16.318 71.039 1.00 59.18 157 ILE A N 1
ATOM 1286 C CA . ILE A 1 157 ? 92.605 -15.223 71.807 1.00 57.68 157 ILE A CA 1
ATOM 1287 C C . ILE A 1 157 ? 92.496 -15.557 73.302 1.00 56.32 157 ILE A C 1
ATOM 1288 O O . ILE A 1 157 ? 92.146 -14.705 74.122 1.00 56.55 157 ILE A O 1
ATOM 1293 N N . PHE A 1 158 ? 92.821 -16.797 73.652 1.00 54.21 158 PHE A N 1
ATOM 1294 C CA . PHE A 1 158 ? 92.789 -17.229 75.045 1.00 53.58 158 PHE A CA 1
ATOM 1295 C C . PHE A 1 158 ? 94.213 -17.549 75.510 1.00 52.64 158 PHE A C 1
ATOM 1296 O O . PHE A 1 158 ? 94.419 -18.122 76.580 1.00 51.30 158 PHE A O 1
ATOM 1304 N N . SER A 1 159 ? 95.191 -17.167 74.690 1.00 52.21 159 SER A N 1
ATOM 1305 C CA . SER A 1 159 ? 96.602 -17.385 75.006 1.00 51.61 159 SER A CA 1
ATOM 1306 C C . SER A 1 159 ? 97.147 -16.102 75.629 1.00 51.24 159 SER A C 1
ATOM 1307 O O . SER A 1 159 ? 96.837 -15.001 75.172 1.00 52.22 159 SER A O 1
ATOM 1310 N N . ILE A 1 160 ? 97.967 -16.250 76.664 1.00 50.12 160 ILE A N 1
ATOM 1311 C CA . ILE A 1 160 ? 98.526 -15.108 77.381 1.00 49.01 160 ILE A CA 1
ATOM 1312 C C . ILE A 1 160 ? 100.012 -14.833 77.148 1.00 47.70 160 ILE A C 1
ATOM 1313 O O . ILE A 1 160 ? 100.802 -15.747 76.941 1.00 48.68 160 ILE A O 1
ATOM 1318 N N . GLY A 1 161 ? 100.379 -13.556 77.196 1.00 46.04 161 GLY A N 1
ATOM 1319 C CA . GLY A 1 161 ? 101.762 -13.160 77.011 1.00 43.21 161 GLY A CA 1
ATOM 1320 C C . GLY A 1 161 ? 102.080 -11.977 77.906 1.00 41.66 161 GLY A C 1
ATOM 1321 O O . GLY A 1 161 ? 101.315 -11.668 78.818 1.00 41.52 161 GLY A O 1
ATOM 1322 N N . ARG A 1 162 ? 103.204 -11.315 77.651 1.00 39.45 162 ARG A N 1
ATOM 1323 C CA . ARG A 1 162 ? 103.604 -10.158 78.446 1.00 39.43 162 ARG A CA 1
ATOM 1324 C C . ARG A 1 162 ? 102.613 -9.010 78.291 1.00 39.45 162 ARG A C 1
ATOM 1325 O O . ARG A 1 162 ? 102.189 -8.407 79.277 1.00 39.31 162 ARG A O 1
ATOM 1333 N N . LYS A 1 163 ? 102.247 -8.717 77.046 1.00 39.36 163 LYS A N 1
ATOM 1334 C CA . LYS A 1 163 ? 101.315 -7.635 76.765 1.00 39.76 163 LYS A CA 1
ATOM 1335 C C . LYS A 1 163 ? 99.928 -7.926 77.326 1.00 37.83 163 LYS A C 1
ATOM 1336 O O . LYS A 1 163 ? 99.226 -7.015 77.765 1.00 37.43 163 LYS A O 1
ATOM 1342 N N . TYR A 1 164 ? 99.543 -9.199 77.323 1.00 35.10 164 TYR A N 1
ATOM 1343 C CA . TYR A 1 164 ? 98.243 -9.602 77.840 1.00 34.18 164 TYR A CA 1
ATOM 1344 C C . TYR A 1 164 ? 98.232 -9.500 79.363 1.00 32.17 164 TYR A C 1
ATOM 1345 O O . TYR A 1 164 ? 97.221 -9.136 79.961 1.00 31.11 164 TYR A O 1
ATOM 1354 N N . LEU A 1 165 ? 99.356 -9.827 79.993 1.00 31.28 165 LEU A N 1
ATOM 1355 C CA . LEU A 1 165 ? 99.456 -9.744 81.449 1.00 30.59 165 LEU A CA 1
ATOM 1356 C C . LEU A 1 165 ? 99.394 -8.285 81.867 1.00 29.18 165 LEU A C 1
ATOM 1357 O O . LEU A 1 165 ? 98.871 -7.943 82.929 1.00 28.92 165 LEU A O 1
ATOM 1362 N N . GLU A 1 166 ? 99.946 -7.428 81.019 1.00 28.95 166 GLU A N 1
ATOM 1363 C CA . GLU A 1 166 ? 99.952 -5.995 81.257 1.00 30.11 166 GLU A CA 1
ATOM 1364 C C . GLU A 1 166 ? 98.494 -5.506 81.245 1.00 30.36 166 GLU A C 1
ATOM 1365 O O . GLU A 1 166 ? 98.091 -4.693 82.081 1.00 30.16 166 GLU A O 1
ATOM 1371 N N . LEU A 1 167 ? 97.705 -6.027 80.307 1.00 28.28 167 LEU A N 1
ATOM 1372 C CA . LEU A 1 167 ? 96.289 -5.667 80.183 1.00 28.36 167 LEU A CA 1
ATOM 1373 C C . LEU A 1 167 ? 95.497 -6.130 81.407 1.00 27.75 167 LEU A C 1
ATOM 1374 O O . LEU A 1 167 ? 94.723 -5.371 81.979 1.00 25.77 167 LEU A O 1
ATOM 1379 N N . ILE A 1 168 ? 95.702 -7.379 81.806 1.00 29.02 168 ILE A N 1
ATOM 1380 C CA . ILE A 1 168 ? 94.995 -7.930 82.954 1.00 30.68 168 ILE A CA 1
ATOM 1381 C C . ILE A 1 168 ? 95.351 -7.219 84.250 1.00 31.36 168 ILE A C 1
ATOM 1382 O O . ILE A 1 168 ? 94.486 -7.021 85.110 1.00 31.36 168 ILE A O 1
ATOM 1387 N N . SER A 1 169 ? 96.616 -6.833 84.394 1.00 30.89 169 SER A N 1
ATOM 1388 C CA . SER A 1 169 ? 97.041 -6.135 85.598 1.00 33.20 169 SER A CA 1
ATOM 1389 C C . SER A 1 169 ? 96.444 -4.728 85.607 1.00 31.66 169 SER A C 1
ATOM 1390 O O . SER A 1 169 ? 96.080 -4.213 86.661 1.00 30.09 169 SER A O 1
ATOM 1393 N N . PHE A 1 170 ? 96.342 -4.110 84.432 1.00 30.87 170 PHE A N 1
ATOM 1394 C CA . PHE A 1 170 ? 95.756 -2.778 84.333 1.00 30.39 170 PHE A CA 1
ATOM 1395 C C . PHE A 1 170 ? 94.272 -2.860 84.704 1.00 29.37 170 PHE A C 1
ATOM 1396 O O . PHE A 1 170 ? 93.757 -2.017 85.437 1.00 28.86 170 PHE A O 1
ATOM 1404 N N . SER A 1 171 ? 93.588 -3.888 84.211 1.00 29.92 171 SER A N 1
ATOM 1405 C CA . SER A 1 171 ? 92.169 -4.053 84.512 1.00 29.67 171 SER A CA 1
ATOM 1406 C C . SER A 1 171 ? 91.974 -4.234 86.013 1.00 30.07 171 SER A C 1
ATOM 1407 O O . SER A 1 171 ? 91.062 -3.652 86.606 1.00 28.10 171 SER A O 1
ATOM 1410 N N . LYS A 1 172 ? 92.836 -5.042 86.627 1.00 29.63 172 LYS A N 1
ATOM 1411 C CA . LYS A 1 172 ? 92.742 -5.286 88.059 1.00 32.46 172 LYS A CA 1
ATOM 1412 C C . LYS A 1 172 ? 93.026 -4.011 88.853 1.00 31.98 172 LYS A C 1
ATOM 1413 O O . LYS A 1 172 ? 92.340 -3.720 89.831 1.00 31.35 172 LYS A O 1
ATOM 1419 N N . LYS A 1 173 ? 94.034 -3.257 88.425 1.00 30.91 173 LYS A N 1
ATOM 1420 C CA . LYS A 1 173 ? 94.399 -2.010 89.090 1.00 31.17 173 LYS A CA 1
ATOM 1421 C C . LYS A 1 173 ? 93.222 -1.032 89.062 1.00 31.02 173 LYS A C 1
ATOM 1422 O O . LYS A 1 173 ? 92.865 -0.447 90.083 1.00 29.94 173 LYS A O 1
ATOM 1428 N N . GLU A 1 174 ? 92.619 -0.857 87.890 1.00 30.05 174 GLU A N 1
ATOM 1429 C CA . GLU A 1 174 ? 91.492 0.059 87.757 1.00 29.92 174 GLU A CA 1
ATOM 1430 C C . GLU A 1 174 ? 90.309 -0.389 88.611 1.00 29.61 174 GLU A C 1
ATOM 1431 O O . GLU A 1 174 ? 89.759 0.399 89.382 1.00 28.99 174 GLU A O 1
ATOM 1437 N N . LEU A 1 175 ? 89.931 -1.658 88.485 1.00 27.48 175 LEU A N 1
ATOM 1438 C CA . LEU A 1 175 ? 88.812 -2.191 89.246 1.00 27.39 175 LEU A CA 1
ATOM 1439 C C . LEU A 1 175 ? 89.040 -2.085 90.751 1.00 29.58 175 LEU A C 1
ATOM 1440 O O . LEU A 1 175 ? 88.186 -1.586 91.479 1.00 29.77 175 LEU A O 1
ATOM 1445 N N . ASP A 1 176 ? 90.192 -2.552 91.222 1.00 29.89 176 ASP A N 1
ATOM 1446 C CA . ASP A 1 176 ? 90.482 -2.498 92.651 1.00 31.49 176 ASP A CA 1
ATOM 1447 C C . ASP A 1 176 ? 90.470 -1.069 93.192 1.00 30.27 176 ASP A C 1
ATOM 1448 O O . ASP A 1 176 ? 90.023 -0.833 94.316 1.00 30.63 176 ASP A O 1
ATOM 1453 N N . SER A 1 177 ? 90.940 -0.114 92.397 1.00 28.60 177 SER A N 1
ATOM 1454 C CA . SER A 1 177 ? 90.960 1.272 92.846 1.00 29.46 177 SER A CA 1
ATOM 1455 C C . SER A 1 177 ? 89.569 1.897 92.965 1.00 29.21 177 SER A C 1
ATOM 1456 O O . SER A 1 177 ? 89.398 2.870 93.694 1.00 30.93 177 SER A O 1
ATOM 1459 N N . ARG A 1 178 ? 88.579 1.350 92.263 1.00 27.02 178 ARG A N 1
ATOM 1460 C CA . ARG A 1 178 ? 87.225 1.904 92.324 1.00 26.78 178 ARG A CA 1
ATOM 1461 C C . ARG A 1 178 ? 86.322 1.151 93.304 1.00 27.00 178 ARG A C 1
ATOM 1462 O O . ARG A 1 178 ? 85.259 1.641 93.687 1.00 24.76 178 ARG A O 1
ATOM 1470 N N . LYS A 1 179 ? 86.744 -0.046 93.698 1.00 26.94 179 LYS A N 1
ATOM 1471 C CA . LYS A 1 179 ? 85.980 -0.853 94.645 1.00 30.40 179 LYS A CA 1
ATOM 1472 C C . LYS A 1 179 ? 85.905 -0.076 95.964 1.00 28.84 179 LYS A C 1
ATOM 1473 O O . LYS A 1 179 ? 86.931 0.270 96.538 1.00 28.93 179 LYS A O 1
ATOM 1479 N N . GLY A 1 180 ? 84.693 0.221 96.423 1.00 28.48 180 GLY A N 1
ATOM 1480 C CA . GLY A 1 180 ? 84.536 0.957 97.668 1.00 28.50 180 GLY A CA 1
ATOM 1481 C C . GLY A 1 180 ? 84.730 2.463 97.547 1.00 30.39 180 GLY A C 1
ATOM 1482 O O . GLY A 1 180 ? 84.772 3.167 98.559 1.00 28.59 180 GLY A O 1
ATOM 1483 N N . LYS A 1 181 ? 84.845 2.966 96.318 1.00 30.83 181 LYS A N 1
ATOM 1484 C CA . LYS A 1 181 ? 85.037 4.399 96.093 1.00 30.62 181 LYS A CA 1
ATOM 1485 C C . LYS A 1 181 ? 83.952 5.074 95.245 1.00 30.37 181 LYS A C 1
ATOM 1486 O O . LYS A 1 181 ? 83.456 6.142 95.610 1.00 28.95 181 LYS A O 1
ATOM 1492 N N . GLU A 1 182 ? 83.590 4.472 94.113 1.00 28.22 182 GLU A N 1
ATOM 1493 C CA . GLU A 1 182 ? 82.556 5.060 93.263 1.00 26.45 182 GLU A CA 1
ATOM 1494 C C . GLU A 1 182 ? 81.842 4.068 92.356 1.00 26.29 182 GLU A C 1
ATOM 1495 O O . GLU A 1 182 ? 82.416 3.053 91.953 1.00 24.37 182 GLU A O 1
ATOM 1501 N N . ILE A 1 183 ? 80.572 4.354 92.068 1.00 24.89 183 ILE A N 1
ATOM 1502 C CA . ILE A 1 183 ? 79.776 3.518 91.181 1.00 26.28 183 ILE A CA 1
ATOM 1503 C C . ILE A 1 183 ? 79.081 4.387 90.133 1.00 26.84 183 ILE A C 1
ATOM 1504 O O . ILE A 1 183 ? 78.034 4.019 89.601 1.00 27.09 183 ILE A O 1
ATOM 1509 N N . VAL A 1 184 ? 79.660 5.546 89.838 1.00 27.69 184 VAL A N 1
ATOM 1510 C CA . VAL A 1 184 ? 79.065 6.430 88.843 1.00 29.90 184 VAL A CA 1
ATOM 1511 C C . VAL A 1 184 ? 79.421 6.023 87.413 1.00 29.85 184 VAL A C 1
ATOM 1512 O O . VAL A 1 184 ? 78.612 6.179 86.504 1.00 30.04 184 VAL A O 1
ATOM 1516 N N . ASP A 1 185 ? 80.624 5.497 87.209 1.00 29.76 185 ASP A N 1
ATOM 1517 C CA . ASP A 1 185 ? 81.026 5.077 85.870 1.00 28.53 185 ASP A CA 1
ATOM 1518 C C . ASP A 1 185 ? 80.999 3.547 85.741 1.00 28.65 185 ASP A C 1
ATOM 1519 O O . ASP A 1 185 ? 80.768 2.840 86.725 1.00 28.39 185 ASP A O 1
ATOM 1524 N N . LEU A 1 186 ? 81.206 3.042 84.528 1.00 26.72 186 LEU A N 1
ATOM 1525 C CA . LEU A 1 186 ? 81.167 1.602 84.280 1.00 27.17 186 LEU A CA 1
ATOM 1526 C C . LEU A 1 186 ? 82.185 0.801 85.085 1.00 25.49 186 LEU A C 1
ATOM 1527 O O . LEU A 1 186 ? 81.889 -0.306 85.538 1.00 26.97 186 LEU A O 1
ATOM 1532 N N . THR A 1 187 ? 83.381 1.350 85.253 1.00 25.44 187 THR A N 1
ATOM 1533 C CA . THR A 1 187 ? 84.416 0.661 86.010 1.00 25.76 187 THR A CA 1
ATOM 1534 C C . THR A 1 187 ? 83.964 0.487 87.456 1.00 25.98 187 THR A C 1
ATOM 1535 O O . THR A 1 187 ? 84.130 -0.587 88.040 1.00 25.08 187 THR A O 1
ATOM 1539 N N . GLY A 1 188 ? 83.381 1.545 88.018 1.00 25.28 188 GLY A N 1
ATOM 1540 C CA . GLY A 1 188 ? 82.896 1.495 89.386 1.00 26.19 188 GLY A CA 1
ATOM 1541 C C . GLY A 1 188 ? 81.738 0.525 89.566 1.00 26.89 188 GLY A C 1
ATOM 1542 O O . GLY A 1 188 ? 81.643 -0.161 90.586 1.00 26.94 188 GLY A O 1
ATOM 1543 N N . LYS A 1 189 ? 80.850 0.464 88.580 1.00 26.22 189 LYS A N 1
ATOM 1544 C CA . LYS A 1 189 ? 79.712 -0.444 88.653 1.00 26.37 189 LYS A CA 1
ATOM 1545 C C . LYS A 1 189 ? 80.186 -1.893 88.621 1.00 26.54 189 LYS A C 1
ATOM 1546 O O . LYS A 1 189 ? 79.669 -2.744 89.346 1.00 25.42 189 LYS A O 1
ATOM 1552 N N . ILE A 1 190 ? 81.171 -2.182 87.781 1.00 24.35 190 ILE A N 1
ATOM 1553 C CA . ILE A 1 190 ? 81.686 -3.540 87.712 1.00 23.57 190 ILE A CA 1
ATOM 1554 C C . ILE A 1 190 ? 82.449 -3.875 89.000 1.00 25.08 190 ILE A C 1
ATOM 1555 O O . ILE A 1 190 ? 82.212 -4.910 89.629 1.00 24.70 190 ILE A O 1
ATOM 1560 N N . ALA A 1 191 ? 83.345 -2.978 89.397 1.00 25.77 191 ALA A N 1
ATOM 1561 C CA . ALA A 1 191 ? 84.165 -3.165 90.592 1.00 26.50 191 ALA A CA 1
ATOM 1562 C C . ALA A 1 191 ? 83.371 -3.411 91.872 1.00 28.38 191 ALA A C 1
ATOM 1563 O O . ALA A 1 191 ? 83.779 -4.215 92.716 1.00 28.50 191 ALA A O 1
ATOM 1565 N N . ASN A 1 192 ? 82.245 -2.719 92.018 1.00 27.14 192 ASN A N 1
ATOM 1566 C CA . ASN A 1 192 ? 81.418 -2.856 93.212 1.00 27.28 192 ASN A CA 1
ATOM 1567 C C . ASN A 1 192 ? 80.268 -3.835 93.078 1.00 28.16 192 ASN A C 1
ATOM 1568 O O . ASN A 1 192 ? 79.349 -3.829 93.897 1.00 29.48 192 ASN A O 1
ATOM 1573 N N . SER A 1 193 ? 80.321 -4.680 92.054 1.00 26.39 193 SER A N 1
ATOM 1574 C CA . SER A 1 193 ? 79.276 -5.669 91.836 1.00 26.97 193 SER A CA 1
ATOM 1575 C C . SER A 1 193 ? 79.629 -6.935 92.603 1.00 30.88 193 SER A C 1
ATOM 1576 O O . SER A 1 193 ? 80.699 -7.039 93.205 1.00 32.08 193 SER A O 1
ATOM 1579 N N . ASN A 1 194 ? 78.732 -7.908 92.563 1.00 33.21 194 ASN A N 1
ATOM 1580 C CA . ASN A 1 194 ? 78.961 -9.155 93.267 1.00 37.03 194 ASN A CA 1
ATOM 1581 C C . ASN A 1 1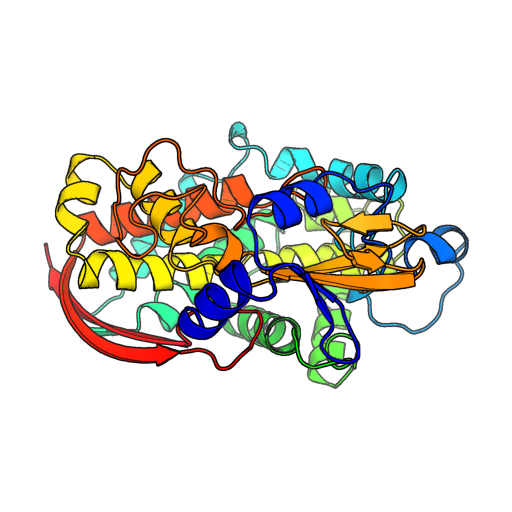94 ? 79.458 -10.272 92.348 1.00 37.14 194 ASN A C 1
ATOM 1582 O O . ASN A 1 194 ? 79.010 -11.414 92.444 1.00 38.93 194 ASN A O 1
ATOM 1587 N N . LEU A 1 195 ? 80.390 -9.928 91.459 1.00 35.84 195 LEU A N 1
ATOM 1588 C CA . LEU A 1 195 ? 80.977 -10.897 90.536 1.00 33.14 195 LEU A CA 1
ATOM 1589 C C . LEU A 1 195 ? 82.361 -11.257 91.061 1.00 34.07 195 LEU A C 1
ATOM 1590 O O . LEU A 1 195 ? 82.912 -10.556 91.904 1.00 33.39 195 LEU A O 1
ATOM 1595 N N . SER A 1 196 ? 82.924 -12.351 90.560 1.00 33.65 196 SER A N 1
ATOM 1596 C CA . SER A 1 196 ? 84.256 -12.758 90.971 1.00 33.35 196 SER A CA 1
ATOM 1597 C C . SER A 1 196 ? 85.267 -11.817 90.308 1.00 33.58 196 SER A C 1
ATOM 1598 O O . SER A 1 196 ? 84.971 -11.188 89.292 1.00 32.34 196 SER A O 1
ATOM 1601 N N . GLU A 1 197 ? 86.457 -11.726 90.890 1.00 33.52 197 GLU A N 1
ATOM 1602 C CA . GLU A 1 197 ? 87.511 -10.866 90.368 1.00 33.43 197 GLU A CA 1
ATOM 1603 C C . GLU A 1 197 ? 87.782 -11.161 88.899 1.00 32.81 197 GLU A C 1
ATOM 1604 O O . GLU A 1 197 ? 88.003 -10.252 88.099 1.00 31.01 197 GLU A O 1
ATOM 1610 N N . LEU A 1 198 ? 87.764 -12.442 88.553 1.00 31.04 198 LEU A N 1
ATOM 1611 C CA . LEU A 1 198 ? 88.023 -12.866 87.189 1.00 31.13 198 LEU A CA 1
ATOM 1612 C C . LEU A 1 198 ? 86.917 -12.386 86.249 1.00 29.56 198 LEU A C 1
ATOM 1613 O O . LEU A 1 198 ? 87.196 -11.952 85.129 1.00 29.23 198 LEU A O 1
ATOM 1618 N N . GLU A 1 199 ? 85.667 -12.457 86.700 1.00 28.05 199 GLU A N 1
ATOM 1619 C CA . GLU A 1 199 ? 84.551 -12.002 85.875 1.00 26.92 199 GLU A CA 1
ATOM 1620 C C . GLU A 1 199 ? 84.612 -10.485 85.722 1.00 26.43 199 GLU A C 1
ATOM 1621 O O . GLU A 1 199 ? 84.370 -9.959 84.638 1.00 27.42 199 GLU A O 1
ATOM 1627 N N . LYS A 1 200 ? 84.925 -9.782 86.811 1.00 25.80 200 LYS A N 1
ATOM 1628 C CA . LYS A 1 200 ? 85.024 -8.324 86.762 1.00 25.46 200 LYS A CA 1
ATOM 1629 C C . LYS A 1 200 ? 86.051 -7.915 85.718 1.00 24.98 200 LYS A C 1
ATOM 1630 O O . LYS A 1 200 ? 85.818 -6.999 84.928 1.00 24.19 200 LYS A O 1
ATOM 1636 N N . GLU A 1 201 ? 87.191 -8.599 85.721 1.00 24.13 201 GLU A N 1
ATOM 1637 C CA . GLU A 1 201 ? 88.253 -8.296 84.774 1.00 25.51 201 GLU A CA 1
ATOM 1638 C C . GLU A 1 201 ? 87.774 -8.515 83.347 1.00 24.03 201 GLU A C 1
ATOM 1639 O O . GLU A 1 201 ? 87.983 -7.667 82.478 1.00 23.43 201 GLU A O 1
ATOM 1645 N N . GLY A 1 202 ? 87.121 -9.649 83.116 1.00 23.89 202 GLY A N 1
ATOM 1646 C CA . GLY A 1 202 ? 86.614 -9.952 81.788 1.00 24.01 202 GLY A CA 1
ATOM 1647 C C . GLY A 1 202 ? 85.579 -8.938 81.322 1.00 23.85 202 GLY A C 1
ATOM 1648 O O . GLY A 1 202 ? 85.593 -8.513 80.165 1.00 23.23 202 GLY A O 1
ATOM 1649 N N . TYR A 1 203 ? 84.690 -8.542 82.229 1.00 21.81 203 TYR A N 1
ATOM 1650 C CA . TYR A 1 203 ? 83.634 -7.576 81.916 1.00 22.95 203 TYR A CA 1
ATOM 1651 C C . TYR A 1 203 ? 84.264 -6.239 81.556 1.00 20.91 203 TYR A C 1
ATOM 1652 O O . TYR A 1 203 ? 83.883 -5.599 80.575 1.00 21.88 203 TYR A O 1
ATOM 1661 N N . PHE A 1 204 ? 85.234 -5.822 82.360 1.00 20.32 204 PHE A N 1
ATOM 1662 C CA . PHE A 1 204 ? 85.921 -4.563 82.130 1.00 19.95 204 PHE A CA 1
ATOM 1663 C C . PHE A 1 204 ? 86.665 -4.604 80.800 1.00 20.85 204 PHE A C 1
ATOM 1664 O O . PHE A 1 204 ?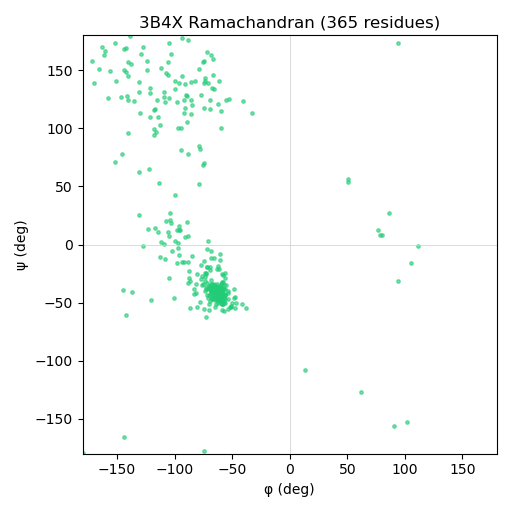 86.589 -3.665 80.008 1.00 18.39 204 PHE A O 1
ATOM 1672 N N . ILE A 1 205 ? 87.383 -5.698 80.556 1.00 21.72 205 ILE A N 1
ATOM 1673 C CA . ILE A 1 205 ? 88.138 -5.832 79.312 1.00 23.59 205 ILE A CA 1
ATOM 1674 C C . ILE A 1 205 ? 87.224 -5.855 78.092 1.00 22.43 205 ILE A C 1
ATOM 1675 O O . ILE A 1 205 ? 87.523 -5.235 77.066 1.00 20.95 205 ILE A O 1
ATOM 1680 N N . LEU A 1 206 ? 86.107 -6.564 78.209 1.00 20.88 206 LEU A N 1
ATOM 1681 C CA . LEU A 1 206 ? 85.158 -6.651 77.108 1.00 22.31 206 LEU A CA 1
ATOM 1682 C C . LEU A 1 206 ? 84.663 -5.259 76.718 1.00 22.35 206 LEU A C 1
ATOM 1683 O O . LEU A 1 206 ? 84.699 -4.877 75.547 1.00 18.72 206 LEU A O 1
ATOM 1688 N N . LEU A 1 207 ? 84.200 -4.501 77.705 1.00 21.61 207 LEU A N 1
ATOM 1689 C CA . LEU A 1 207 ? 83.684 -3.167 77.431 1.00 23.00 207 LEU A CA 1
ATOM 1690 C C . LEU A 1 207 ? 84.733 -2.240 76.849 1.00 22.48 207 LEU A C 1
ATOM 1691 O O . LEU A 1 207 ? 84.423 -1.425 75.982 1.00 22.66 207 LEU A O 1
ATOM 1696 N N . MET A 1 208 ? 85.972 -2.359 77.319 1.00 22.29 208 MET A N 1
ATOM 1697 C CA . MET A 1 208 ? 87.033 -1.503 76.813 1.00 22.53 208 MET A CA 1
ATOM 1698 C C . MET A 1 208 ? 87.432 -1.814 75.373 1.00 21.56 208 MET A C 1
ATOM 1699 O O . MET A 1 208 ? 87.620 -0.899 74.576 1.00 23.09 208 MET A O 1
ATOM 1704 N N . ILE A 1 209 ? 87.552 -3.099 75.048 1.00 22.09 209 ILE A N 1
ATOM 1705 C CA . ILE A 1 209 ? 87.946 -3.540 73.708 1.00 23.98 209 ILE A CA 1
ATOM 1706 C C . ILE A 1 209 ? 86.807 -3.544 72.684 1.00 23.94 209 ILE A C 1
ATOM 1707 O O . ILE A 1 209 ? 86.935 -2.969 71.600 1.00 22.50 209 ILE A O 1
ATOM 1712 N N . ALA A 1 210 ? 85.703 -4.212 73.006 1.00 24.72 210 ALA A N 1
ATOM 1713 C CA . ALA A 1 210 ? 84.571 -4.246 72.080 1.00 27.52 210 ALA A CA 1
ATOM 1714 C C . ALA A 1 210 ? 84.097 -2.814 71.924 1.00 29.29 210 ALA A C 1
ATOM 1715 O O . ALA A 1 210 ? 83.406 -2.470 70.970 1.00 30.90 210 ALA A O 1
ATOM 1717 N N . GLY A 1 211 ? 84.497 -1.978 72.876 1.00 30.26 211 GLY A N 1
ATOM 1718 C CA . GLY A 1 211 ? 84.106 -0.586 72.857 1.00 32.29 211 GLY A CA 1
ATOM 1719 C C . GLY A 1 211 ? 84.738 0.316 71.815 1.00 32.62 211 GLY A C 1
ATOM 1720 O O . GLY A 1 211 ? 84.360 1.485 71.723 1.00 30.65 211 GLY A O 1
ATOM 1721 N N . ASN A 1 212 ? 85.675 -0.202 71.020 1.00 33.53 212 ASN A N 1
ATOM 1722 C CA . ASN A 1 212 ? 86.328 0.643 70.022 1.00 32.24 212 ASN A CA 1
ATOM 1723 C C . ASN A 1 212 ? 86.716 -0.011 68.684 1.00 32.12 212 ASN A C 1
ATOM 1724 O O . ASN A 1 212 ? 86.583 0.602 67.618 1.00 29.58 212 ASN A O 1
ATOM 1729 N N . GLU A 1 213 ? 87.196 -1.247 68.737 1.00 31.98 213 GLU A N 1
ATOM 1730 C CA . GLU A 1 213 ? 87.627 -1.969 67.538 1.00 31.69 213 GLU A CA 1
ATOM 1731 C C . GLU A 1 213 ? 86.686 -1.951 66.333 1.00 30.31 213 GLU A C 1
ATOM 1732 O O . GLU A 1 213 ? 87.078 -1.600 65.219 1.00 29.55 213 GLU A O 1
ATOM 1738 N N . THR A 1 214 ? 85.445 -2.353 66.557 1.00 27.53 214 THR A N 1
ATOM 1739 C CA . THR A 1 214 ? 84.464 -2.418 65.486 1.00 25.24 214 THR A CA 1
ATOM 1740 C C . THR A 1 214 ? 83.921 -1.048 65.090 1.00 23.54 214 THR A C 1
ATOM 1741 O O . THR A 1 214 ? 83.503 -0.852 63.949 1.00 23.61 214 THR A O 1
ATOM 1745 N N . THR A 1 215 ? 83.923 -0.099 66.024 1.00 21.37 215 THR A N 1
ATOM 1746 C CA . THR A 1 215 ? 83.433 1.241 65.716 1.00 20.11 215 THR A CA 1
ATOM 1747 C C . THR A 1 215 ? 84.436 1.947 64.821 1.00 20.66 215 THR A C 1
ATOM 1748 O O . THR A 1 215 ? 84.063 2.746 63.962 1.00 19.43 215 THR A O 1
ATOM 1752 N N . THR A 1 216 ? 85.713 1.645 65.023 1.00 19.92 216 THR A N 1
ATOM 1753 C CA . THR A 1 216 ? 86.768 2.217 64.200 1.00 18.97 216 THR A CA 1
ATOM 1754 C C . THR A 1 216 ? 86.579 1.703 62.779 1.00 19.53 216 THR A C 1
ATOM 1755 O O . THR A 1 216 ? 86.674 2.462 61.812 1.00 20.42 216 THR A O 1
ATOM 1759 N N . ASN A 1 217 ? 86.302 0.408 62.660 1.00 19.58 217 ASN A N 1
ATOM 1760 C CA . ASN A 1 217 ? 86.092 -0.211 61.357 1.00 19.29 217 ASN A CA 1
ATOM 1761 C C . ASN A 1 217 ? 84.868 0.372 60.661 1.00 18.92 217 ASN A C 1
ATOM 1762 O O . ASN A 1 217 ? 84.881 0.594 59.450 1.00 18.57 217 ASN A O 1
ATOM 1767 N N . LEU A 1 218 ? 83.809 0.613 61.427 1.00 18.16 218 LEU A N 1
ATOM 1768 C CA . LEU A 1 218 ? 82.579 1.176 60.873 1.00 17.76 218 LEU A CA 1
ATOM 1769 C C . LEU A 1 218 ? 82.797 2.569 60.299 1.00 18.47 218 LEU A C 1
ATOM 1770 O O . LEU A 1 218 ? 82.362 2.862 59.189 1.00 20.56 218 LEU A O 1
ATOM 1775 N N . ILE A 1 219 ? 83.457 3.431 61.065 1.00 19.82 219 ILE A N 1
ATOM 1776 C CA . ILE A 1 219 ? 83.727 4.793 60.620 1.00 19.13 219 ILE A CA 1
ATOM 1777 C C . ILE A 1 219 ? 84.631 4.791 59.390 1.00 20.10 219 ILE A C 1
ATOM 1778 O O . ILE A 1 219 ? 84.381 5.517 58.423 1.00 18.62 219 ILE A O 1
ATOM 1783 N N . GLY A 1 220 ? 85.677 3.973 59.425 1.00 19.53 220 GLY A N 1
ATOM 1784 C CA . GLY A 1 220 ? 86.578 3.888 58.287 1.00 18.68 220 GLY A CA 1
ATOM 1785 C C . GLY A 1 220 ? 85.885 3.292 57.073 1.00 19.14 220 GLY A C 1
ATOM 1786 O O . GLY A 1 220 ? 86.038 3.782 55.952 1.00 17.88 220 GLY A O 1
ATOM 1787 N N . ASN A 1 221 ? 85.110 2.233 57.287 1.00 18.50 221 ASN A N 1
ATOM 1788 C CA . ASN A 1 221 ? 84.402 1.586 56.186 1.00 19.66 221 ASN A CA 1
ATOM 1789 C C . ASN A 1 221 ? 83.381 2.514 55.560 1.00 19.44 221 ASN A C 1
ATOM 1790 O O . ASN A 1 221 ? 83.175 2.490 54.349 1.00 20.19 221 ASN A O 1
ATOM 1795 N N . ALA A 1 222 ? 82.731 3.327 56.388 1.00 20.00 222 ALA A N 1
ATOM 1796 C CA . ALA A 1 222 ? 81.727 4.265 55.894 1.00 19.26 222 ALA A CA 1
ATOM 1797 C C . ALA A 1 222 ? 82.381 5.369 55.072 1.00 19.29 222 ALA A C 1
ATOM 1798 O O . ALA A 1 222 ? 81.874 5.735 54.014 1.00 20.27 222 ALA A O 1
ATOM 1800 N N . ILE A 1 223 ? 83.497 5.914 55.559 1.00 18.74 223 ILE A N 1
ATOM 1801 C CA . ILE A 1 223 ? 84.189 6.968 54.815 1.00 19.35 223 ILE A CA 1
ATOM 1802 C C . ILE A 1 223 ? 84.594 6.417 53.445 1.00 18.97 223 ILE A C 1
ATOM 1803 O O . ILE A 1 223 ? 84.488 7.110 52.435 1.00 18.50 223 ILE A O 1
ATOM 1808 N N . GLU A 1 224 ? 85.033 5.161 53.414 1.00 18.23 224 GLU A N 1
ATOM 1809 C CA . GLU A 1 224 ? 85.396 4.520 52.156 1.00 19.88 224 GLU A CA 1
ATOM 1810 C C . GLU A 1 224 ? 84.163 4.371 51.265 1.00 20.48 224 GLU A C 1
ATOM 1811 O O . GLU A 1 224 ? 84.169 4.802 50.111 1.00 17.61 224 GLU A O 1
ATOM 1817 N N . ASP A 1 225 ? 83.105 3.762 51.804 1.00 21.21 225 ASP A N 1
ATOM 1818 C CA . ASP A 1 225 ? 81.884 3.534 51.027 1.00 21.19 225 ASP A CA 1
ATOM 1819 C C . ASP A 1 225 ? 81.245 4.816 50.496 1.00 19.01 225 ASP A C 1
ATOM 1820 O O . ASP A 1 225 ? 80.861 4.878 49.329 1.00 17.06 225 ASP A O 1
ATOM 1825 N N . PHE A 1 226 ? 81.117 5.830 51.352 1.00 20.48 226 PHE A N 1
ATOM 1826 C CA . PHE A 1 226 ? 80.516 7.097 50.946 1.00 19.28 226 PHE A CA 1
ATOM 1827 C C . PHE A 1 226 ? 81.326 7.754 49.829 1.00 20.75 226 PHE A C 1
ATOM 1828 O O . PHE A 1 226 ? 80.770 8.376 48.928 1.00 20.53 226 PHE A O 1
ATOM 1836 N N . THR A 1 227 ? 82.642 7.633 49.901 1.00 20.17 227 THR A N 1
ATOM 1837 C CA . THR A 1 227 ? 83.499 8.228 48.885 1.00 22.76 227 THR A CA 1
ATOM 1838 C C . THR A 1 227 ? 83.344 7.473 47.560 1.00 22.70 227 THR A C 1
ATOM 1839 O O . THR A 1 227 ? 82.985 8.053 46.537 1.00 21.87 227 THR A O 1
ATOM 1843 N N . LEU A 1 228 ? 83.591 6.170 47.604 1.00 22.93 228 LEU A N 1
ATOM 1844 C CA . LEU A 1 228 ? 83.497 5.313 46.432 1.00 24.49 228 LEU A CA 1
ATOM 1845 C C . LEU A 1 228 ? 82.151 5.421 45.718 1.00 24.72 228 LEU A C 1
ATOM 1846 O O . LEU A 1 228 ? 82.090 5.555 44.494 1.00 23.16 228 LEU A O 1
ATOM 1851 N N . TYR A 1 229 ? 81.071 5.375 46.487 1.00 24.11 229 TYR A N 1
ATOM 1852 C CA . TYR A 1 229 ? 79.740 5.440 45.907 1.00 22.92 229 TYR A CA 1
ATOM 1853 C C . TYR A 1 229 ? 79.090 6.819 45.884 1.00 22.62 229 TYR A C 1
ATOM 1854 O O . TYR A 1 229 ? 77.892 6.939 45.628 1.00 23.65 229 TYR A O 1
ATOM 1863 N N . ASN A 1 230 ? 79.885 7.853 46.145 1.00 23.54 230 ASN A N 1
ATOM 1864 C CA . ASN A 1 230 ? 79.415 9.241 46.125 1.00 24.13 230 ASN A CA 1
ATOM 1865 C C . ASN A 1 230 ? 78.152 9.510 46.948 1.00 25.13 230 ASN A C 1
ATOM 1866 O O . ASN A 1 230 ? 77.172 10.068 46.436 1.00 24.38 230 ASN A O 1
ATOM 1871 N N . SER A 1 231 ? 78.186 9.139 48.226 1.00 21.71 231 SER A N 1
ATOM 1872 C CA . SER A 1 231 ? 77.044 9.344 49.107 1.00 20.14 231 SER A CA 1
ATOM 1873 C C . SER A 1 231 ? 77.156 10.613 49.959 1.00 20.36 231 SER A C 1
ATOM 1874 O O . SER A 1 231 ? 76.232 10.939 50.703 1.00 22.04 231 SER A O 1
ATOM 1877 N N . TRP A 1 232 ? 78.264 11.341 49.860 1.00 19.93 232 TRP A N 1
ATOM 1878 C CA . TRP A 1 232 ? 78.437 12.515 50.718 1.00 21.70 232 TRP A CA 1
ATOM 1879 C C . TRP A 1 232 ? 77.381 13.617 50.608 1.00 22.83 232 TRP A C 1
ATOM 1880 O O . TRP A 1 232 ? 76.971 14.176 51.627 1.00 21.96 232 TRP A O 1
ATOM 1891 N N . ASP A 1 233 ? 76.937 13.943 49.398 1.00 23.13 233 ASP A N 1
ATOM 1892 C CA . ASP A 1 233 ? 75.917 14.981 49.266 1.00 24.06 233 ASP A CA 1
ATOM 1893 C C . ASP A 1 233 ? 74.646 14.518 49.953 1.00 22.50 233 ASP A C 1
ATOM 1894 O O . ASP A 1 233 ? 73.979 15.301 50.621 1.00 21.96 233 ASP A O 1
ATOM 1899 N N . TYR A 1 234 ? 74.312 13.243 49.784 1.00 23.29 234 TYR A N 1
ATOM 1900 C CA . TYR A 1 234 ? 73.122 12.685 50.414 1.00 22.53 234 TYR A CA 1
ATOM 1901 C C . TYR A 1 234 ? 73.233 12.795 51.930 1.00 20.91 234 TYR A C 1
ATOM 1902 O O . TYR A 1 234 ? 72.274 13.176 52.594 1.00 21.94 234 TYR A O 1
ATOM 1911 N N . VAL A 1 235 ? 74.396 12.477 52.488 1.00 21.29 235 VAL A N 1
ATOM 1912 C CA . VAL A 1 235 ? 74.533 12.571 53.941 1.00 20.45 235 VAL A CA 1
ATOM 1913 C C . VAL A 1 235 ? 74.461 14.019 54.437 1.00 20.83 235 VAL A C 1
ATOM 1914 O O . VAL A 1 235 ? 73.877 14.287 55.479 1.00 18.40 235 VAL A O 1
ATOM 1918 N N . ARG A 1 236 ? 75.035 14.958 53.689 1.00 21.58 236 ARG A N 1
ATOM 1919 C CA . ARG A 1 236 ? 74.992 16.362 54.101 1.00 24.49 236 ARG A CA 1
ATOM 1920 C C . ARG A 1 236 ? 73.573 16.923 54.084 1.00 26.56 236 ARG A C 1
ATOM 1921 O O . ARG A 1 236 ? 73.200 17.737 54.938 1.00 25.32 236 ARG A O 1
ATOM 1929 N N . GLU A 1 237 ? 72.773 16.487 53.119 1.00 28.11 237 GLU A N 1
ATOM 1930 C CA . GLU A 1 237 ? 71.406 16.978 53.024 1.00 30.77 237 GLU A CA 1
ATOM 1931 C C . GLU A 1 237 ? 70.389 16.214 53.875 1.00 29.62 237 GLU A C 1
ATOM 1932 O O . GLU A 1 237 ? 69.422 16.805 54.357 1.00 29.78 237 GLU A O 1
ATOM 1938 N N . LYS A 1 238 ? 70.612 14.917 54.082 1.00 27.46 238 LYS A N 1
ATOM 1939 C CA . LYS A 1 238 ? 69.670 14.095 54.849 1.00 29.31 238 LYS A CA 1
ATOM 1940 C C . LYS A 1 238 ? 70.168 13.567 56.193 1.00 27.20 238 LYS A C 1
ATOM 1941 O O . LYS A 1 238 ? 69.385 13.026 56.974 1.00 27.17 238 LYS A O 1
ATOM 1947 N N . GLY A 1 239 ? 71.460 13.706 56.465 1.00 24.92 239 GLY A N 1
ATOM 1948 C CA . GLY A 1 239 ? 71.991 13.175 57.708 1.00 23.79 239 GLY A CA 1
ATOM 1949 C C .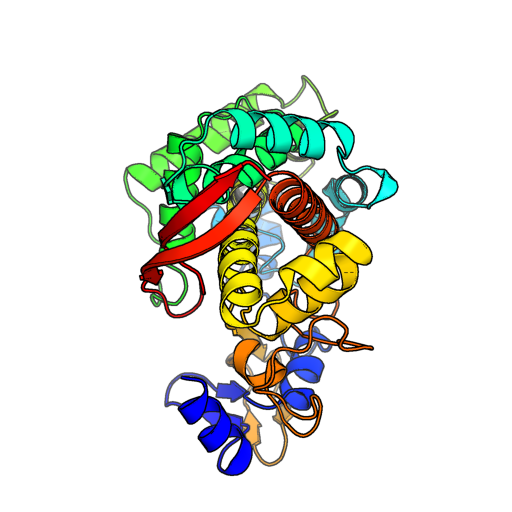 GLY A 1 239 ? 72.509 11.782 57.394 1.00 24.54 239 GLY A C 1
ATOM 1950 O O . GLY A 1 239 ? 72.282 11.288 56.285 1.00 22.95 239 GLY A O 1
ATOM 1951 N N . ALA A 1 240 ? 73.173 11.131 58.350 1.00 22.91 240 ALA A N 1
ATOM 1952 C CA . ALA A 1 240 ? 73.749 9.803 58.103 1.00 23.02 240 ALA A CA 1
ATOM 1953 C C . ALA A 1 240 ? 73.037 8.606 58.725 1.00 22.11 240 ALA A C 1
ATOM 1954 O O . ALA A 1 240 ? 73.571 7.501 58.713 1.00 22.80 240 ALA A O 1
ATOM 1956 N N . LEU A 1 241 ? 71.840 8.805 59.259 1.00 23.50 241 LEU A N 1
ATOM 1957 C CA . LEU A 1 241 ? 71.122 7.703 59.895 1.00 23.52 241 LEU A CA 1
ATOM 1958 C C . LEU A 1 241 ? 70.972 6.467 58.993 1.00 21.77 241 LEU A C 1
ATOM 1959 O O . LEU A 1 241 ? 71.376 5.369 59.366 1.00 21.09 241 LEU A O 1
ATOM 1964 N N . LYS A 1 242 ? 70.399 6.633 57.806 1.00 19.52 242 LYS A N 1
ATOM 1965 C CA . LYS A 1 242 ? 70.238 5.476 56.928 1.00 20.22 242 LYS A CA 1
ATOM 1966 C C . LYS A 1 242 ? 71.554 5.074 56.285 1.00 18.78 242 LYS A C 1
ATOM 1967 O O . LYS A 1 242 ? 71.810 3.890 56.071 1.00 17.81 242 LYS A O 1
ATOM 1973 N N . ALA A 1 243 ? 72.396 6.056 55.989 1.00 18.26 243 ALA A N 1
ATOM 1974 C CA . ALA A 1 243 ? 73.680 5.765 55.356 1.00 19.08 243 ALA A CA 1
ATOM 1975 C C . ALA A 1 243 ? 74.538 4.869 56.247 1.00 17.99 243 ALA A C 1
ATOM 1976 O O . ALA A 1 243 ? 75.219 3.974 55.753 1.00 17.89 243 ALA A O 1
ATOM 1978 N N . VAL A 1 244 ? 74.509 5.111 57.557 1.00 18.50 244 VAL A N 1
ATOM 1979 C CA . VAL A 1 244 ? 75.269 4.292 58.501 1.00 18.97 244 VAL A CA 1
ATOM 1980 C C . VAL A 1 244 ? 74.758 2.854 58.465 1.00 19.25 244 VAL A C 1
ATOM 1981 O O . VAL A 1 244 ? 75.541 1.909 58.530 1.00 20.89 244 VAL A O 1
ATOM 1985 N N . GLU A 1 245 ? 73.446 2.679 58.351 1.00 19.02 245 GLU A N 1
ATOM 1986 C CA . GLU A 1 245 ? 72.909 1.325 58.303 1.00 19.03 245 GLU A CA 1
ATOM 1987 C C . GLU A 1 245 ? 73.371 0.612 57.035 1.00 18.21 245 GLU A C 1
ATOM 1988 O O . GLU A 1 245 ? 73.682 -0.580 57.070 1.00 16.93 245 GLU A O 1
ATOM 1994 N N . GLU A 1 246 ? 73.435 1.323 55.912 1.00 17.74 246 GLU A N 1
ATOM 1995 C CA . GLU A 1 246 ? 73.887 0.669 54.686 1.00 18.61 246 GLU A CA 1
ATOM 1996 C C . GLU A 1 246 ? 75.378 0.331 54.795 1.00 18.60 246 GLU A C 1
ATOM 1997 O O . GLU A 1 246 ? 75.823 -0.705 54.295 1.00 20.10 246 GLU A O 1
ATOM 2003 N N . ALA A 1 247 ? 76.146 1.192 55.459 1.00 19.22 247 ALA A N 1
ATOM 2004 C CA . ALA A 1 247 ? 77.574 0.939 55.638 1.00 18.41 247 ALA A CA 1
ATOM 2005 C C . ALA A 1 247 ? 77.716 -0.329 56.473 1.00 18.28 247 ALA A C 1
ATOM 2006 O O . ALA A 1 247 ? 78.557 -1.180 56.185 1.00 17.66 247 ALA A O 1
ATOM 2008 N N . LEU A 1 248 ? 76.876 -0.457 57.498 1.00 17.76 248 LEU A N 1
ATOM 2009 C CA . LEU A 1 248 ? 76.882 -1.637 58.361 1.00 18.62 248 LEU A CA 1
ATOM 2010 C C . LEU A 1 248 ? 76.547 -2.909 57.579 1.00 16.89 248 LEU A C 1
ATOM 2011 O O . LEU A 1 248 ? 77.157 -3.961 57.789 1.00 16.85 248 LEU A O 1
ATOM 2016 N N . ARG A 1 249 ? 75.575 -2.817 56.676 1.00 17.82 249 ARG A N 1
ATOM 2017 C CA . ARG A 1 249 ? 75.180 -3.969 55.874 1.00 17.62 249 ARG A CA 1
ATOM 2018 C C . ARG A 1 249 ? 76.256 -4.349 54.862 1.00 17.35 249 ARG A C 1
ATOM 2019 O O . ARG A 1 249 ? 76.670 -5.508 54.776 1.00 17.82 249 ARG A O 1
ATOM 2027 N N . PHE A 1 250 ? 76.700 -3.351 54.105 1.00 18.00 250 PHE A N 1
ATOM 2028 C CA . PHE A 1 250 ? 77.684 -3.510 53.031 1.00 19.33 250 PHE A CA 1
ATOM 2029 C C . PHE A 1 250 ? 79.118 -3.835 53.477 1.00 19.43 250 PHE A C 1
ATOM 2030 O O . PHE A 1 250 ? 79.815 -4.608 52.816 1.00 21.18 250 PHE A O 1
ATOM 2038 N N . SER A 1 251 ? 79.551 -3.236 54.585 1.00 18.65 251 SER A N 1
ATOM 2039 C CA . SER A 1 251 ? 80.905 -3.425 55.106 1.00 18.58 251 SER A CA 1
ATOM 2040 C C . SER A 1 251 ? 80.874 -3.755 56.598 1.00 19.75 251 SER A C 1
ATOM 2041 O O . SER A 1 251 ? 81.411 -3.000 57.427 1.00 16.29 251 SER A O 1
ATOM 2044 N N . PRO A 1 252 ? 80.257 -4.893 56.963 1.00 19.45 252 PRO A N 1
ATOM 2045 C CA . PRO A 1 252 ? 80.162 -5.300 58.368 1.00 20.46 252 PRO A CA 1
ATOM 2046 C C . PRO A 1 252 ? 81.510 -5.382 59.068 1.00 19.73 252 PRO A C 1
ATOM 2047 O O . PRO A 1 252 ? 82.401 -6.093 58.614 1.00 20.76 252 PRO A O 1
ATOM 2051 N N . PRO A 1 253 ? 81.673 -4.657 60.188 1.00 21.60 253 PRO A N 1
ATOM 2052 C CA . PRO A 1 253 ? 82.934 -4.674 60.941 1.00 21.94 253 PRO A CA 1
ATOM 2053 C C . PRO A 1 253 ? 83.277 -6.098 61.406 1.00 22.99 253 PRO A C 1
ATOM 2054 O O . PRO A 1 253 ? 84.448 -6.466 61.511 1.00 23.45 253 PRO A O 1
ATOM 2058 N N . VAL A 1 254 ? 82.246 -6.884 61.698 1.00 21.47 254 VAL A N 1
ATOM 2059 C CA . VAL A 1 254 ? 82.419 -8.267 62.130 1.00 22.27 254 VAL A CA 1
ATOM 2060 C C . VAL A 1 254 ? 81.770 -9.155 61.074 1.00 22.67 254 VAL A C 1
ATOM 2061 O O . VAL A 1 254 ? 80.556 -9.101 60.865 1.00 21.67 254 VAL A O 1
ATOM 2065 N N . MET A 1 255 ? 82.584 -9.973 60.417 1.00 21.58 255 MET A N 1
ATOM 2066 C CA . MET A 1 255 ? 82.113 -10.843 59.343 1.00 25.27 255 MET A CA 1
ATOM 2067 C C . MET A 1 255 ? 81.295 -12.052 59.787 1.00 25.94 255 MET A C 1
ATOM 2068 O O . MET A 1 255 ? 80.442 -12.537 59.042 1.00 26.69 255 MET A O 1
ATOM 2073 N N . ARG A 1 256 ? 81.542 -12.536 60.998 1.00 24.85 256 ARG A N 1
ATOM 2074 C CA . ARG A 1 256 ? 80.843 -13.724 61.457 1.00 25.88 256 ARG A CA 1
ATOM 2075 C C . ARG A 1 256 ? 80.862 -13.871 62.964 1.00 25.61 256 ARG A C 1
ATOM 2076 O O . ARG A 1 256 ? 81.611 -13.196 63.663 1.00 25.39 256 ARG A O 1
ATOM 2084 N N . THR A 1 257 ? 80.019 -14.758 63.468 1.00 25.82 257 THR A N 1
ATOM 2085 C CA . THR A 1 257 ? 80.042 -15.050 64.885 1.00 26.30 257 THR A CA 1
ATOM 2086 C C . THR A 1 257 ? 79.868 -16.561 64.976 1.00 26.41 257 THR A C 1
ATOM 2087 O O . THR A 1 257 ? 79.757 -17.238 63.946 1.00 23.18 257 THR A O 1
ATOM 2091 N N . ILE A 1 258 ? 79.859 -17.100 66.185 1.00 26.65 258 ILE A N 1
ATOM 2092 C CA . ILE A 1 258 ? 79.757 -18.545 66.322 1.00 29.00 258 ILE A CA 1
ATOM 2093 C C . ILE A 1 258 ? 78.862 -18.975 67.468 1.00 27.52 258 ILE A C 1
ATOM 2094 O O . ILE A 1 258 ? 78.617 -18.213 68.401 1.00 27.05 258 ILE A O 1
ATOM 2099 N N . ARG A 1 259 ? 78.353 -20.197 67.367 1.00 26.54 259 ARG A N 1
ATOM 2100 C CA . ARG A 1 259 ? 77.476 -20.767 68.379 1.00 26.41 259 ARG A CA 1
ATOM 2101 C C . ARG A 1 259 ? 77.789 -22.253 68.472 1.00 26.27 259 ARG A C 1
ATOM 2102 O O . ARG A 1 259 ? 78.496 -22.794 67.624 1.00 26.37 259 ARG A O 1
ATOM 2110 N N . VAL A 1 260 ? 77.271 -22.906 69.504 1.00 26.88 260 VAL A N 1
ATOM 2111 C CA . VAL A 1 260 ? 77.468 -24.341 69.660 1.00 27.07 260 VAL A CA 1
ATOM 2112 C C . VAL A 1 260 ? 76.098 -24.963 69.939 1.00 28.83 260 VAL A C 1
ATOM 2113 O O . VAL A 1 260 ? 75.336 -24.475 70.783 1.00 28.12 260 VAL A O 1
ATOM 2117 N N . THR A 1 261 ? 75.770 -26.023 69.208 1.00 28.29 261 THR A N 1
ATOM 2118 C CA . THR A 1 261 ? 74.484 -26.682 69.381 1.00 29.52 261 THR A CA 1
ATOM 2119 C C . THR A 1 261 ? 74.365 -27.381 70.732 1.00 31.79 261 THR A C 1
ATOM 2120 O O . THR A 1 261 ? 75.287 -28.064 71.175 1.00 29.30 261 THR A O 1
ATOM 2124 N N . LYS A 1 262 ? 73.225 -27.197 71.388 1.00 33.52 262 LYS A N 1
ATOM 2125 C CA . LYS A 1 262 ? 72.985 -27.822 72.679 1.00 38.48 262 LYS A CA 1
ATOM 2126 C C . LYS A 1 262 ? 72.251 -29.149 72.510 1.00 38.27 262 LYS A C 1
ATOM 2127 O O . LYS A 1 262 ? 72.185 -29.957 73.432 1.00 38.73 262 LYS A O 1
ATOM 2133 N N . GLU A 1 263 ? 71.696 -29.361 71.323 1.00 38.08 263 GLU A N 1
ATOM 2134 C CA . GLU A 1 263 ? 70.981 -30.592 71.008 1.00 38.91 263 GLU A CA 1
ATOM 2135 C C . GLU A 1 263 ? 71.095 -30.842 69.519 1.00 38.34 263 GLU A C 1
ATOM 2136 O O . GLU A 1 263 ? 71.615 -30.005 68.782 1.00 39.13 263 GLU A O 1
ATOM 2142 N N . LYS A 1 264 ? 70.623 -31.999 69.074 1.00 38.09 264 LYS A N 1
ATOM 2143 C CA . LYS A 1 264 ? 70.668 -32.314 67.659 1.00 37.76 264 LYS A CA 1
ATOM 2144 C C . LYS A 1 264 ? 69.635 -31.401 67.011 1.00 35.87 264 LYS A C 1
ATOM 2145 O O . LYS A 1 264 ? 68.558 -31.189 67.566 1.00 35.53 264 LYS A O 1
ATOM 2151 N N . VAL A 1 265 ? 69.974 -30.845 65.855 1.00 34.84 265 VAL A N 1
ATOM 2152 C CA . VAL A 1 265 ? 69.073 -29.952 65.137 1.00 33.76 265 VAL A CA 1
ATOM 2153 C C . VAL A 1 265 ? 69.186 -30.193 63.642 1.00 34.44 265 VAL A C 1
ATOM 2154 O O . VAL A 1 265 ? 70.088 -30.890 63.180 1.00 35.80 265 VAL A O 1
ATOM 2158 N N . LYS A 1 266 ? 68.269 -29.609 62.886 1.00 34.47 266 LYS A N 1
ATOM 2159 C CA . LYS A 1 266 ? 68.273 -29.763 61.443 1.00 35.35 266 LYS A CA 1
ATOM 2160 C C . LYS A 1 266 ? 68.042 -28.401 60.817 1.00 35.40 266 LYS A C 1
ATOM 2161 O O . LYS A 1 266 ? 67.058 -27.736 61.123 1.00 35.17 266 LYS A O 1
ATOM 2167 N N . ILE A 1 267 ? 68.965 -27.977 59.959 1.00 35.12 267 ILE A N 1
ATOM 2168 C CA . ILE A 1 267 ? 68.840 -26.697 59.269 1.00 35.08 267 ILE A CA 1
ATOM 2169 C C . ILE A 1 267 ? 68.760 -27.051 57.792 1.00 36.25 267 ILE A C 1
ATOM 2170 O O . ILE A 1 267 ? 69.715 -27.585 57.224 1.00 35.20 267 ILE A O 1
ATOM 2175 N N . ARG A 1 268 ? 67.620 -26.755 57.175 1.00 38.31 268 ARG A N 1
ATOM 2176 C CA . ARG A 1 268 ? 67.400 -27.102 55.776 1.00 42.00 268 ARG A CA 1
ATOM 2177 C C . ARG A 1 268 ? 67.484 -28.630 55.701 1.00 42.67 268 ARG A C 1
ATOM 2178 O O . ARG A 1 268 ? 66.790 -29.309 56.456 1.00 43.92 268 ARG A O 1
ATOM 2186 N N . ASP A 1 269 ? 68.316 -29.189 54.830 1.00 43.61 269 ASP A N 1
ATOM 2187 C CA . ASP A 1 269 ? 68.393 -30.649 54.757 1.00 44.79 269 ASP A CA 1
ATOM 2188 C C . ASP A 1 269 ? 69.569 -31.233 55.538 1.00 44.41 269 ASP A C 1
ATOM 2189 O O . ASP A 1 269 ? 69.877 -32.416 55.404 1.00 44.14 269 ASP A O 1
ATOM 2194 N N . GLN A 1 270 ? 70.205 -30.414 56.372 1.00 42.99 270 GLN A N 1
ATOM 2195 C CA . GLN A 1 270 ? 71.364 -30.867 57.136 1.00 41.10 270 GLN A CA 1
ATOM 2196 C C . GLN A 1 270 ? 71.105 -31.127 58.617 1.00 40.40 270 GLN A C 1
ATOM 2197 O O . GLN A 1 270 ? 70.604 -30.261 59.337 1.00 40.14 270 GLN A O 1
ATOM 2203 N N . VAL A 1 271 ? 71.456 -32.328 59.065 1.00 37.36 271 VAL A N 1
ATOM 2204 C CA . VAL A 1 271 ? 71.295 -32.693 60.459 1.00 35.94 271 VAL A CA 1
ATOM 2205 C C . VAL A 1 271 ? 72.604 -32.351 61.149 1.00 34.87 271 VAL A C 1
ATOM 2206 O O . VAL A 1 271 ? 73.668 -32.803 60.730 1.00 34.62 271 VAL A O 1
ATOM 2210 N N . ILE A 1 272 ? 72.525 -31.535 62.194 1.00 34.56 272 ILE A N 1
ATOM 2211 C CA . ILE A 1 272 ? 73.713 -31.129 62.936 1.00 33.23 272 ILE A CA 1
ATOM 2212 C C . ILE A 1 272 ? 73.632 -31.684 64.351 1.00 34.68 272 ILE A C 1
ATOM 2213 O O . ILE A 1 272 ? 72.660 -31.432 65.069 1.00 33.42 272 ILE A O 1
ATOM 2218 N N . ASP A 1 273 ? 74.652 -32.438 64.751 1.00 35.59 273 ASP A N 1
ATOM 2219 C CA . ASP A 1 273 ? 74.672 -33.028 66.084 1.00 36.47 273 ASP A CA 1
ATOM 2220 C C . ASP A 1 273 ? 74.899 -32.022 67.202 1.00 36.95 273 ASP A C 1
ATOM 2221 O O . ASP A 1 273 ? 75.314 -30.885 66.976 1.00 34.91 273 ASP A O 1
ATOM 2226 N N . GLU A 1 274 ? 74.620 -32.481 68.415 1.00 36.17 274 GLU A N 1
ATOM 2227 C CA . GLU A 1 274 ? 74.800 -31.708 69.634 1.00 37.14 274 GLU A CA 1
ATOM 2228 C C . GLU A 1 274 ? 76.301 -31.491 69.794 1.00 36.12 274 GLU A C 1
ATOM 2229 O O . GLU A 1 274 ? 77.096 -32.352 69.413 1.00 36.78 274 GLU A O 1
ATOM 2235 N N . GLY A 1 275 ? 76.691 -30.345 70.339 1.00 32.46 275 GLY A N 1
ATOM 2236 C CA . GLY A 1 275 ? 78.100 -30.072 70.545 1.00 30.54 275 GLY A CA 1
ATOM 2237 C C . GLY A 1 275 ? 78.885 -29.634 69.322 1.00 30.76 275 GLY A C 1
ATOM 2238 O O . GLY A 1 275 ? 80.110 -29.526 69.377 1.00 30.56 275 GLY A O 1
ATOM 2239 N N . GLU A 1 276 ? 78.202 -29.375 68.216 1.00 28.75 276 GLU A N 1
ATOM 2240 C CA . GLU A 1 276 ? 78.902 -28.938 67.012 1.00 29.39 276 GLU A CA 1
ATOM 2241 C C . GLU A 1 276 ? 78.949 -27.419 66.893 1.00 29.19 276 GLU A C 1
ATOM 2242 O O . GLU A 1 276 ? 78.014 -26.725 67.294 1.00 28.07 276 GLU A O 1
ATOM 2248 N N . LEU A 1 277 ? 80.052 -26.910 66.354 1.00 28.96 277 LEU A N 1
ATOM 2249 C CA . LEU A 1 277 ? 80.224 -25.475 66.171 1.00 27.99 277 LEU A CA 1
ATOM 2250 C C . LEU A 1 277 ? 79.526 -25.030 64.894 1.00 28.33 277 LEU A C 1
ATOM 2251 O O . LEU A 1 277 ? 79.541 -25.731 63.875 1.00 26.34 277 LEU A O 1
ATOM 2256 N N . VAL A 1 278 ? 78.902 -23.859 64.960 1.00 27.64 278 VAL A N 1
ATOM 2257 C CA . VAL A 1 278 ? 78.178 -23.321 63.822 1.00 28.70 278 VAL A CA 1
ATOM 2258 C C . VAL A 1 278 ? 78.585 -21.876 63.562 1.00 28.41 278 VAL A C 1
ATOM 2259 O O . VAL A 1 278 ? 78.318 -21.000 64.380 1.00 27.93 278 VAL A O 1
ATOM 2263 N N . ARG A 1 279 ? 79.241 -21.638 62.431 1.00 28.59 279 ARG A N 1
ATOM 2264 C CA . ARG A 1 279 ? 79.658 -20.290 62.056 1.00 30.03 279 ARG A CA 1
ATOM 2265 C C . ARG A 1 279 ? 78.539 -19.540 61.356 1.00 28.31 279 ARG A C 1
ATOM 2266 O O . ARG A 1 279 ? 78.058 -19.957 60.300 1.00 28.57 279 ARG A O 1
ATOM 2274 N N . VAL A 1 280 ? 78.149 -18.418 61.948 1.00 27.12 280 VAL A N 1
ATOM 2275 C CA . VAL A 1 280 ? 77.091 -17.579 61.416 1.00 24.37 280 VAL A CA 1
ATOM 2276 C C . VAL A 1 280 ? 77.735 -16.455 60.605 1.00 25.16 280 VAL A C 1
ATOM 2277 O O . VAL A 1 280 ? 78.227 -15.476 61.168 1.00 21.93 280 VAL A O 1
ATOM 2281 N N . TRP A 1 281 ? 77.740 -16.607 59.284 1.00 24.01 281 TRP A N 1
ATOM 2282 C CA . TRP A 1 281 ? 78.345 -15.616 58.407 1.00 24.47 281 TRP A CA 1
ATOM 2283 C C . TRP A 1 281 ? 77.510 -14.363 58.159 1.00 23.22 281 TRP A C 1
ATOM 2284 O O . TRP A 1 281 ? 76.837 -14.242 57.136 1.00 22.39 281 TRP A O 1
ATOM 2295 N N . ILE A 1 282 ? 77.578 -13.434 59.104 1.00 22.38 282 ILE A N 1
ATOM 2296 C CA . ILE A 1 282 ? 76.876 -12.161 59.019 1.00 23.04 282 ILE A CA 1
ATOM 2297 C C . ILE A 1 282 ? 77.111 -11.495 57.662 1.00 23.31 282 ILE A C 1
ATOM 2298 O O . ILE A 1 282 ? 76.173 -11.028 57.015 1.00 25.61 282 ILE A O 1
ATOM 2303 N N . ALA A 1 283 ? 78.363 -11.464 57.222 1.00 22.98 283 ALA A N 1
ATOM 2304 C CA . ALA A 1 283 ? 78.701 -10.834 55.951 1.00 23.99 283 ALA A CA 1
ATOM 2305 C C . ALA A 1 283 ? 77.917 -11.399 54.769 1.00 24.52 283 ALA A C 1
ATOM 2306 O O . ALA A 1 283 ? 77.441 -10.640 53.918 1.00 25.76 283 ALA A O 1
ATOM 2308 N N . SER A 1 284 ? 77.787 -12.724 54.708 1.00 22.24 284 SER A N 1
ATOM 2309 C CA . SER A 1 284 ? 77.057 -13.364 53.617 1.00 21.51 284 SER A CA 1
ATOM 2310 C C . SER A 1 284 ? 75.556 -13.112 53.738 1.00 21.76 284 SER A C 1
ATOM 2311 O O . SER A 1 284 ? 74.870 -12.911 52.738 1.00 20.86 284 SER A O 1
ATOM 2314 N N . ALA A 1 285 ? 75.045 -13.131 54.965 1.00 21.71 285 ALA A N 1
ATOM 2315 C CA . ALA A 1 285 ? 73.628 -12.892 55.192 1.00 19.85 285 ALA A CA 1
ATOM 2316 C C . ALA A 1 285 ? 73.239 -11.496 54.701 1.00 22.44 285 ALA A C 1
ATOM 2317 O O . ALA A 1 285 ? 72.163 -11.301 54.138 1.00 19.86 285 ALA A O 1
ATOM 2319 N N . ASN A 1 286 ? 74.123 -10.529 54.917 1.00 20.33 286 ASN A N 1
ATOM 2320 C CA . ASN A 1 286 ? 73.865 -9.153 54.507 1.00 21.37 286 ASN A CA 1
ATOM 2321 C C . ASN A 1 286 ? 73.852 -8.941 52.991 1.00 20.23 286 ASN A C 1
ATOM 2322 O O . ASN A 1 286 ? 73.446 -7.878 52.515 1.00 18.96 286 ASN A O 1
ATOM 2327 N N . ARG A 1 287 ? 74.308 -9.938 52.239 1.00 21.68 287 ARG A N 1
ATOM 2328 C CA . ARG A 1 287 ? 74.341 -9.839 50.780 1.00 23.39 287 ARG A CA 1
ATOM 2329 C C . ARG A 1 287 ? 73.437 -10.902 50.148 1.00 24.93 287 ARG A C 1
ATOM 2330 O O . ARG A 1 287 ? 73.529 -11.175 48.945 1.00 24.00 287 ARG A O 1
ATOM 2338 N N . ASP A 1 288 ? 72.575 -11.507 50.963 1.00 24.17 288 ASP A N 1
ATOM 2339 C CA . ASP A 1 288 ? 71.657 -12.543 50.481 1.00 25.81 288 ASP A CA 1
ATOM 2340 C C . ASP A 1 288 ? 70.625 -11.860 49.583 1.00 26.89 288 ASP A C 1
ATOM 2341 O O . ASP A 1 288 ? 69.857 -11.015 50.052 1.00 26.81 288 ASP A O 1
ATOM 2346 N N . GLU A 1 289 ? 70.612 -12.222 48.300 1.00 26.70 289 GLU A N 1
ATOM 2347 C CA . GLU A 1 289 ? 69.699 -11.616 47.330 1.00 29.71 289 GLU A CA 1
ATOM 2348 C C . GLU A 1 289 ? 68.219 -11.758 47.694 1.00 30.58 289 GLU A C 1
ATOM 2349 O O . GLU A 1 289 ? 67.417 -10.884 47.372 1.00 32.29 289 GLU A O 1
ATOM 2355 N N . GLU A 1 290 ? 67.862 -12.855 48.357 1.00 31.73 290 GLU A N 1
ATOM 2356 C CA . GLU A 1 290 ? 66.480 -13.081 48.786 1.00 34.45 290 GLU A CA 1
ATOM 2357 C C . GLU A 1 290 ? 66.010 -11.923 49.646 1.00 33.16 290 GLU A C 1
ATOM 2358 O O . GLU A 1 290 ? 64.936 -11.355 49.432 1.00 35.43 290 GLU A O 1
ATOM 2364 N N . VAL A 1 291 ? 66.826 -11.600 50.643 1.00 28.98 291 VAL A N 1
ATOM 2365 C CA . VAL A 1 291 ? 66.506 -10.549 51.592 1.00 27.76 291 VAL A CA 1
ATOM 2366 C C . VAL A 1 291 ? 66.848 -9.146 51.114 1.00 27.37 291 VAL A C 1
ATOM 2367 O O . VAL A 1 291 ? 66.060 -8.219 51.290 1.00 28.33 291 VAL A O 1
ATOM 2371 N N . PHE A 1 292 ? 68.015 -8.986 50.502 1.00 26.43 292 PHE A N 1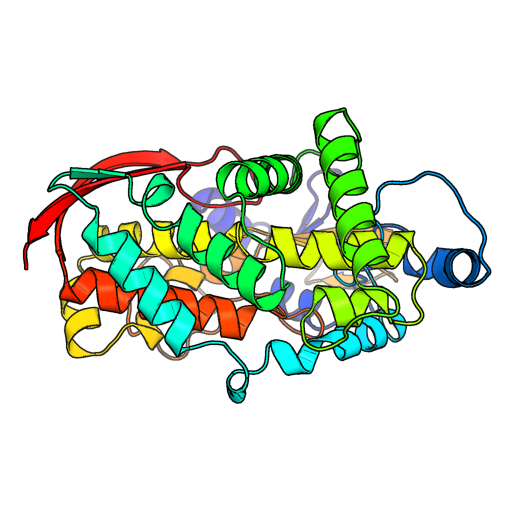
ATOM 2372 C CA . PHE A 1 292 ? 68.433 -7.674 50.031 1.00 24.81 292 PHE A CA 1
ATOM 2373 C C . PHE A 1 292 ? 68.502 -7.570 48.512 1.00 26.23 292 PHE A C 1
ATOM 2374 O O . PHE A 1 292 ? 69.447 -8.074 47.895 1.00 26.21 292 PHE A O 1
ATOM 2382 N N . LYS A 1 293 ? 67.495 -6.924 47.918 1.00 25.89 293 LYS A N 1
ATOM 2383 C CA . LYS A 1 293 ? 67.436 -6.721 46.466 1.00 26.60 293 LYS A CA 1
ATOM 2384 C C . LYS A 1 293 ? 68.654 -5.884 46.086 1.00 24.58 293 LYS A C 1
ATOM 2385 O O . LYS A 1 293 ? 69.012 -4.951 46.806 1.00 23.98 293 LYS A O 1
ATOM 2391 N N . ASP A 1 294 ? 69.276 -6.202 44.952 1.00 24.00 294 ASP A N 1
ATOM 2392 C CA . ASP A 1 294 ? 70.475 -5.493 44.509 1.00 23.03 294 ASP A CA 1
ATOM 2393 C C . ASP A 1 294 ? 71.438 -5.494 45.699 1.00 20.83 294 ASP A C 1
ATOM 2394 O O . ASP A 1 294 ? 71.901 -4.446 46.136 1.00 19.04 294 ASP A O 1
ATOM 2399 N N . PRO A 1 295 ? 71.763 -6.685 46.222 1.00 22.07 295 PRO A N 1
ATOM 2400 C CA . PRO A 1 295 ? 72.661 -6.827 47.372 1.00 22.38 295 PRO A CA 1
ATOM 2401 C C . PRO A 1 295 ? 74.039 -6.191 47.248 1.00 24.25 295 PRO A C 1
ATOM 2402 O O . PRO A 1 295 ? 74.582 -5.687 48.234 1.00 22.99 295 PRO A O 1
ATOM 2406 N N . ASP A 1 296 ? 74.595 -6.203 46.039 1.00 24.58 296 ASP A N 1
ATOM 2407 C CA . ASP A 1 296 ? 75.919 -5.643 45.807 1.00 25.74 296 ASP A CA 1
ATOM 2408 C C . ASP A 1 296 ? 75.896 -4.165 45.464 1.00 24.36 296 ASP A C 1
ATOM 2409 O O . ASP A 1 296 ? 76.924 -3.586 45.123 1.00 24.51 296 ASP A O 1
ATOM 2414 N N . SER A 1 297 ? 74.724 -3.549 45.564 1.00 24.03 297 SER A N 1
ATOM 2415 C CA . SER A 1 297 ? 74.606 -2.124 45.294 1.00 23.22 297 SER A CA 1
ATOM 2416 C C . SER A 1 297 ? 74.596 -1.372 46.626 1.00 22.16 297 SER A C 1
ATOM 2417 O O . SER A 1 297 ? 73.889 -1.765 47.555 1.00 20.98 297 SER A O 1
ATOM 2420 N N . PHE A 1 298 ? 75.380 -0.301 46.719 1.00 20.84 298 PHE A N 1
ATOM 2421 C CA . PHE A 1 298 ? 75.422 0.504 47.938 1.00 20.17 298 PHE A CA 1
ATOM 2422 C C . PHE A 1 298 ? 74.332 1.568 47.797 1.00 20.30 298 PHE A C 1
ATOM 2423 O O . PHE A 1 298 ? 74.488 2.524 47.041 1.00 20.15 298 PHE A O 1
ATOM 2431 N N . ILE A 1 299 ? 73.230 1.388 48.516 1.00 18.07 299 ILE A N 1
ATOM 2432 C CA . ILE A 1 299 ? 72.101 2.305 48.462 1.00 17.98 299 ILE A CA 1
ATOM 2433 C C . ILE A 1 299 ? 71.959 2.927 49.849 1.00 19.03 299 ILE A C 1
ATOM 2434 O O . ILE A 1 299 ? 71.350 2.348 50.755 1.00 18.40 299 ILE A O 1
ATOM 2439 N N . PRO A 1 300 ? 72.516 4.132 50.032 1.00 19.83 300 PRO A N 1
ATOM 2440 C CA . PRO A 1 300 ? 72.450 4.797 51.335 1.00 20.30 300 PRO A CA 1
ATOM 2441 C C . PRO A 1 300 ? 71.085 5.031 51.966 1.00 19.93 300 PRO A C 1
ATOM 2442 O O . PRO A 1 300 ? 70.991 5.150 53.187 1.00 23.00 300 PRO A O 1
ATOM 2446 N N . ASP A 1 301 ? 70.026 5.089 51.168 1.00 20.10 301 ASP A N 1
ATOM 2447 C CA . ASP A 1 301 ? 68.706 5.292 51.757 1.00 20.84 301 ASP A CA 1
ATOM 2448 C C . ASP A 1 301 ? 67.870 4.005 51.786 1.00 20.54 301 ASP A C 1
ATOM 2449 O O . ASP A 1 301 ? 66.644 4.058 51.896 1.00 18.14 301 ASP A O 1
ATOM 2454 N N . ARG A 1 302 ? 68.541 2.852 51.706 1.00 18.78 302 ARG A N 1
ATOM 2455 C CA . ARG A 1 302 ? 67.869 1.543 51.725 1.00 18.89 302 ARG A CA 1
ATOM 2456 C C . ARG A 1 302 ? 66.947 1.469 52.940 1.00 20.33 302 ARG A C 1
ATOM 2457 O O . ARG A 1 302 ? 67.392 1.677 54.067 1.00 18.21 302 ARG A O 1
ATOM 2465 N N . THR A 1 303 ? 65.668 1.175 52.710 1.00 20.51 303 THR A N 1
ATOM 2466 C CA . THR A 1 303 ? 64.693 1.125 53.801 1.00 22.88 303 THR A CA 1
ATOM 2467 C C . THR A 1 303 ? 63.616 0.078 53.554 1.00 22.06 303 THR A C 1
ATOM 2468 O O . THR A 1 303 ? 63.022 0.046 52.482 1.00 22.80 303 THR A O 1
ATOM 2472 N N . PRO A 1 304 ? 63.390 -0.828 54.517 1.00 21.98 304 PRO A N 1
ATOM 2473 C CA . PRO A 1 304 ? 64.078 -0.950 55.807 1.00 21.75 304 PRO A CA 1
ATOM 2474 C C . PRO A 1 304 ? 65.448 -1.538 55.482 1.00 20.73 304 PRO A C 1
ATOM 2475 O O . PRO A 1 304 ? 65.758 -1.757 54.310 1.00 19.83 304 PRO A O 1
ATOM 2479 N N . ASN A 1 305 ? 66.262 -1.794 56.501 1.00 21.75 305 ASN A N 1
ATOM 2480 C CA . ASN A 1 305 ? 67.589 -2.365 56.286 1.00 20.83 305 ASN A CA 1
ATOM 2481 C C . ASN A 1 305 ? 67.906 -3.287 57.464 1.00 20.93 305 ASN A C 1
ATOM 2482 O O . ASN A 1 305 ? 68.675 -2.938 58.365 1.00 19.69 305 ASN A O 1
ATOM 2487 N N . PRO A 1 306 ? 67.326 -4.493 57.459 1.00 21.96 306 PRO A N 1
ATOM 2488 C CA . PRO A 1 306 ? 67.511 -5.485 58.520 1.00 22.19 306 PRO A CA 1
ATOM 2489 C C . PRO A 1 306 ? 68.812 -6.289 58.506 1.00 21.82 306 PRO A C 1
ATOM 2490 O O . PRO A 1 306 ? 68.774 -7.516 58.575 1.00 22.60 306 PRO A O 1
ATOM 2494 N N . HIS A 1 307 ? 69.957 -5.614 58.448 1.00 21.10 307 HIS A N 1
ATOM 2495 C CA . HIS A 1 307 ? 71.243 -6.319 58.433 1.00 19.47 307 HIS A CA 1
ATOM 2496 C C . HIS A 1 307 ? 71.500 -6.993 59.784 1.00 18.38 307 HIS A C 1
ATOM 2497 O O . HIS A 1 307 ? 70.884 -6.639 60.792 1.00 17.79 307 HIS A O 1
ATOM 2504 N N . LEU A 1 308 ? 72.430 -7.943 59.805 1.00 18.01 308 LEU A N 1
ATOM 2505 C CA . LEU A 1 308 ? 72.758 -8.667 61.033 1.00 19.63 308 LEU A CA 1
ATOM 2506 C C . LEU A 1 308 ? 74.117 -8.262 61.592 1.00 19.71 308 LEU A C 1
ATOM 2507 O O . LEU A 1 308 ? 74.703 -8.998 62.382 1.00 21.55 308 LEU A O 1
ATOM 2512 N N . SER A 1 309 ? 74.614 -7.096 61.194 1.00 19.67 309 SER A N 1
ATOM 2513 C CA . SER A 1 309 ? 75.925 -6.648 61.645 1.00 19.66 309 SER A CA 1
ATOM 2514 C C . SER A 1 309 ? 76.107 -6.526 63.165 1.00 20.15 309 SER A C 1
ATOM 2515 O O . SER A 1 309 ? 77.230 -6.633 63.652 1.00 20.96 309 SER A O 1
ATOM 2518 N N . PHE A 1 310 ? 75.021 -6.300 63.907 1.00 20.39 310 PHE A N 1
ATOM 2519 C CA . PHE A 1 310 ? 75.095 -6.202 65.374 1.00 20.12 310 PHE A CA 1
ATOM 2520 C C . PHE A 1 310 ? 74.535 -7.479 65.992 1.00 22.32 310 PHE A C 1
ATOM 2521 O O . PHE A 1 310 ? 74.364 -7.572 67.215 1.00 23.85 310 PHE A O 1
ATOM 2529 N N . GLY A 1 311 ? 74.240 -8.458 65.145 1.00 22.53 311 GLY A N 1
ATOM 2530 C CA . GLY A 1 311 ? 73.676 -9.705 65.625 1.00 22.67 311 GLY A CA 1
ATOM 2531 C C . GLY A 1 311 ? 72.163 -9.636 65.632 1.00 24.63 311 GLY A C 1
ATOM 2532 O O . GLY A 1 311 ? 71.558 -8.847 64.899 1.00 24.81 311 GLY A O 1
ATOM 2533 N N . SER A 1 312 ? 71.549 -10.465 66.466 1.00 25.72 312 SER A N 1
ATOM 2534 C CA . SER A 1 312 ? 70.096 -10.509 66.578 1.00 26.82 312 SER A CA 1
ATOM 2535 C C . SER A 1 312 ? 69.728 -11.365 67.781 1.00 26.55 312 SER A C 1
ATOM 2536 O O . SER A 1 312 ? 70.351 -12.395 68.019 1.00 26.35 312 SER A O 1
ATOM 2539 N N . GLY A 1 313 ? 68.733 -10.936 68.550 1.00 27.49 313 GLY A N 1
ATOM 2540 C CA . GLY A 1 313 ? 68.338 -11.723 69.704 1.00 27.20 313 GLY A CA 1
ATOM 2541 C C . GLY A 1 313 ? 68.861 -11.178 71.016 1.00 28.80 313 GLY A C 1
ATOM 2542 O O . GLY A 1 313 ? 69.122 -9.981 71.137 1.00 28.87 313 GLY A O 1
ATOM 2543 N N . ILE A 1 314 ? 69.045 -12.059 71.996 1.00 28.35 314 ILE A N 1
ATOM 2544 C CA . ILE A 1 314 ? 69.499 -11.628 73.314 1.00 27.75 314 ILE A CA 1
ATOM 2545 C C . ILE A 1 314 ? 70.942 -11.129 73.400 1.00 27.65 314 ILE A C 1
ATOM 2546 O O . ILE A 1 314 ? 71.290 -10.428 74.349 1.00 27.53 314 ILE A O 1
ATOM 2551 N N . HIS A 1 315 ? 71.775 -11.474 72.416 1.00 26.68 315 HIS A N 1
ATOM 2552 C CA . HIS A 1 315 ? 73.164 -11.022 72.406 1.00 26.65 315 HIS A CA 1
ATOM 2553 C C . HIS A 1 315 ? 73.341 -9.784 71.518 1.00 27.40 315 HIS A C 1
ATOM 2554 O O . HIS A 1 315 ? 74.457 -9.272 71.369 1.00 26.04 315 HIS A O 1
ATOM 2561 N N . LEU A 1 316 ? 72.241 -9.309 70.932 1.00 27.90 316 LEU A N 1
ATOM 2562 C CA . LEU A 1 316 ? 72.273 -8.118 70.078 1.00 27.31 316 LEU A CA 1
ATOM 2563 C C . LEU A 1 316 ? 73.202 -7.106 70.738 1.00 26.18 316 LEU A C 1
ATOM 2564 O O . LEU A 1 316 ? 72.998 -6.734 71.890 1.00 24.57 316 LEU A O 1
ATOM 2569 N N . CYS A 1 317 ? 74.218 -6.665 70.003 1.00 25.75 317 CYS A N 1
ATOM 2570 C CA . CYS A 1 317 ? 75.213 -5.728 70.526 1.00 26.49 317 CYS A CA 1
ATOM 2571 C C . CYS A 1 317 ? 74.769 -4.682 71.545 1.00 25.69 317 CYS A C 1
ATOM 2572 O O . CYS A 1 317 ? 74.012 -3.768 71.226 1.00 25.67 317 CYS A O 1
ATOM 2575 N N . LEU A 1 318 ? 75.276 -4.814 72.769 1.00 25.00 318 LEU A N 1
ATOM 2576 C CA . LEU A 1 318 ? 74.963 -3.877 73.845 1.00 23.69 318 LEU A CA 1
ATOM 2577 C C . LEU A 1 318 ? 75.387 -2.458 73.443 1.00 22.68 318 LEU A C 1
ATOM 2578 O O . LEU A 1 318 ? 74.752 -1.467 73.819 1.00 21.44 318 LEU A O 1
ATOM 2583 N N . GLY A 1 319 ? 76.453 -2.361 72.656 1.00 22.67 319 GLY A N 1
ATOM 2584 C CA . GLY A 1 319 ? 76.928 -1.051 72.248 1.00 22.13 319 GLY A CA 1
ATOM 2585 C C . GLY A 1 319 ? 76.347 -0.512 70.956 1.00 22.72 319 GLY A C 1
ATOM 2586 O O . GLY A 1 319 ? 76.785 0.539 70.487 1.00 24.02 319 GLY A O 1
ATOM 2587 N N . ALA A 1 320 ? 75.365 -1.209 70.385 1.00 21.10 320 ALA A N 1
ATOM 2588 C CA . ALA A 1 320 ? 74.757 -0.782 69.121 1.00 22.16 320 ALA A CA 1
ATOM 2589 C C . ALA A 1 320 ? 74.325 0.681 69.131 1.00 21.95 320 ALA A C 1
ATOM 2590 O O . ALA A 1 320 ? 74.663 1.433 68.217 1.00 21.66 320 ALA A O 1
ATOM 2592 N N . PRO A 1 321 ? 73.569 1.107 70.161 1.00 22.30 321 PRO A N 1
ATOM 2593 C CA . PRO A 1 321 ? 73.140 2.508 70.204 1.00 22.38 321 PRO A CA 1
ATOM 2594 C C . PRO A 1 321 ? 74.335 3.461 70.213 1.00 20.31 321 PRO A C 1
ATOM 2595 O O . PRO A 1 321 ? 74.327 4.495 69.544 1.00 20.55 321 PRO A O 1
ATOM 2599 N N . LEU A 1 322 ? 75.363 3.104 70.970 1.00 21.13 322 LEU A N 1
ATOM 2600 C CA . LEU A 1 322 ? 76.556 3.941 71.064 1.00 21.08 322 LEU A CA 1
ATOM 2601 C C . LEU A 1 322 ? 77.315 3.991 69.740 1.00 20.34 322 LEU A C 1
ATOM 2602 O O . LEU A 1 322 ? 77.719 5.062 69.294 1.00 19.97 322 LEU A O 1
ATOM 2607 N N . ALA A 1 323 ? 77.512 2.830 69.125 1.00 19.29 323 ALA A N 1
ATOM 2608 C CA . ALA A 1 323 ? 78.215 2.743 67.845 1.00 21.91 323 ALA A CA 1
ATOM 2609 C C . ALA A 1 323 ? 77.536 3.605 66.773 1.00 21.09 323 ALA A C 1
ATOM 2610 O O . ALA A 1 323 ? 78.196 4.342 66.039 1.00 21.25 323 ALA A O 1
ATOM 2612 N N . ARG A 1 324 ? 76.213 3.498 66.690 1.00 22.30 324 ARG A N 1
ATOM 2613 C CA . ARG A 1 324 ? 75.434 4.260 65.721 1.00 22.12 324 ARG A CA 1
ATOM 2614 C C . ARG A 1 324 ? 75.538 5.752 65.991 1.00 22.79 324 ARG A C 1
ATOM 2615 O O . ARG A 1 324 ? 75.596 6.555 65.059 1.00 21.72 324 ARG A O 1
ATOM 2623 N N . LEU A 1 325 ? 75.563 6.121 67.268 1.00 20.48 325 LEU A N 1
ATOM 2624 C CA . LEU A 1 325 ? 75.670 7.519 67.637 1.00 20.10 325 LEU A CA 1
ATOM 2625 C C . LEU A 1 325 ? 77.040 8.055 67.254 1.00 19.39 325 LEU A C 1
ATOM 2626 O O . LEU A 1 325 ? 77.143 9.135 66.670 1.00 17.57 325 LEU A O 1
ATOM 2631 N N . GLU A 1 326 ? 78.093 7.311 67.588 1.00 18.40 326 GLU A N 1
ATOM 2632 C CA . GLU A 1 326 ? 79.445 7.758 67.252 1.00 18.79 326 GLU A CA 1
ATOM 2633 C C . GLU A 1 326 ? 79.629 7.829 65.728 1.00 18.71 326 GLU A C 1
ATOM 2634 O O . GLU A 1 32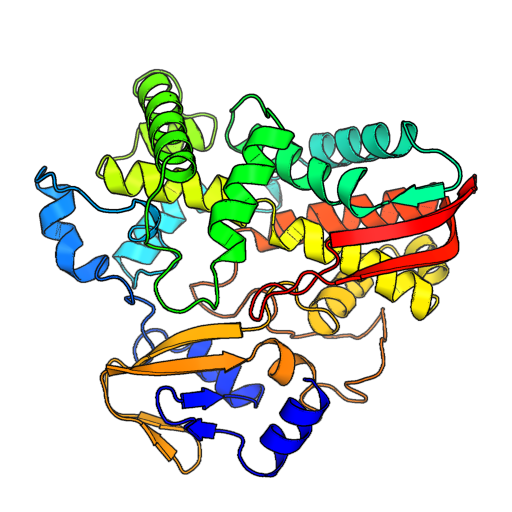6 ? 80.170 8.800 65.207 1.00 18.25 326 GLU A O 1
ATOM 2640 N N . ALA A 1 327 ? 79.163 6.810 65.017 1.00 19.51 327 ALA A N 1
ATOM 2641 C CA . ALA A 1 327 ? 79.293 6.797 63.562 1.00 20.58 327 ALA A CA 1
ATOM 2642 C C . ALA A 1 327 ? 78.508 7.949 62.938 1.00 19.58 327 ALA A C 1
ATOM 2643 O O . ALA A 1 327 ? 79.009 8.657 62.064 1.00 19.18 327 ALA A O 1
ATOM 2645 N N . ARG A 1 328 ? 77.280 8.147 63.401 1.00 19.97 328 ARG A N 1
ATOM 2646 C CA . ARG A 1 328 ? 76.440 9.219 62.877 1.00 22.03 328 ARG A CA 1
ATOM 2647 C C . ARG A 1 328 ? 77.118 10.582 63.064 1.00 20.30 328 ARG A C 1
ATOM 2648 O O . ARG A 1 328 ? 77.244 11.353 62.120 1.00 19.53 328 ARG A O 1
ATOM 2656 N N . ILE A 1 329 ? 77.562 10.876 64.281 1.00 19.84 329 ILE A N 1
ATOM 2657 C CA . ILE A 1 329 ? 78.218 12.152 64.551 1.00 19.32 329 ILE A CA 1
ATOM 2658 C C . ILE A 1 329 ? 79.553 12.295 63.823 1.00 19.89 329 ILE A C 1
ATOM 2659 O O . ILE A 1 329 ? 79.856 13.362 63.279 1.00 20.03 329 ILE A O 1
ATOM 2664 N N . ALA A 1 330 ? 80.344 11.227 63.800 1.00 18.20 330 ALA A N 1
ATOM 2665 C CA . ALA A 1 330 ? 81.642 11.261 63.129 1.00 18.95 330 ALA A CA 1
ATOM 2666 C C . ALA A 1 330 ? 81.483 11.553 61.645 1.00 18.13 330 ALA A C 1
ATOM 2667 O O . ALA A 1 330 ? 82.180 12.408 61.093 1.00 18.19 330 ALA A O 1
ATOM 2669 N N . LEU A 1 331 ? 80.557 10.848 61.002 1.00 17.38 331 LEU A N 1
ATOM 2670 C CA . LEU A 1 331 ? 80.347 11.023 59.570 1.00 17.73 331 LEU A CA 1
ATOM 2671 C C . LEU A 1 331 ? 79.667 12.341 59.189 1.00 17.75 331 LEU A C 1
ATOM 2672 O O . LEU A 1 331 ? 80.031 12.949 58.186 1.00 18.25 331 LEU A O 1
ATOM 2677 N N . GLU A 1 332 ? 78.702 12.801 59.983 1.00 17.45 332 GLU A N 1
ATOM 2678 C CA . GLU A 1 332 ? 78.033 14.070 59.679 1.00 18.62 332 GLU A CA 1
ATOM 2679 C C . GLU A 1 332 ? 79.002 15.235 59.860 1.00 19.53 332 GLU A C 1
ATOM 2680 O O . GLU A 1 332 ? 79.021 16.172 59.057 1.00 19.32 332 GLU A O 1
ATOM 2686 N N . GLU A 1 333 ? 79.808 15.182 60.917 1.00 18.38 333 GLU A N 1
ATOM 2687 C CA . GLU A 1 333 ? 80.791 16.234 61.158 1.00 18.42 333 GLU A CA 1
ATOM 2688 C C . GLU A 1 333 ? 81.844 16.209 60.045 1.00 19.69 333 GLU A C 1
ATOM 2689 O O . GLU A 1 333 ? 82.299 17.253 59.587 1.00 20.23 333 GLU A O 1
ATOM 2695 N N . PHE A 1 334 ? 82.231 15.010 59.620 1.00 20.42 334 PHE A N 1
ATOM 2696 C CA . PHE A 1 334 ? 83.225 14.850 58.559 1.00 21.22 334 PHE A CA 1
ATOM 2697 C C . PHE A 1 334 ? 82.694 15.441 57.250 1.00 21.43 334 PHE A C 1
ATOM 2698 O O . PHE A 1 334 ? 83.418 16.146 56.533 1.00 21.48 334 PHE A O 1
ATOM 2706 N N . ALA A 1 335 ? 81.427 15.157 56.946 1.00 20.00 335 ALA A N 1
ATOM 2707 C CA . ALA A 1 335 ? 80.797 15.651 55.718 1.00 21.36 335 ALA A CA 1
ATOM 2708 C C . ALA A 1 335 ? 80.675 17.178 55.712 1.00 22.98 335 ALA A C 1
ATOM 2709 O O . ALA A 1 335 ? 80.852 17.823 54.679 1.00 21.87 335 ALA A O 1
ATOM 2711 N N . LYS A 1 336 ? 80.369 17.746 56.871 1.00 22.16 336 LYS A N 1
ATOM 2712 C CA . LYS A 1 336 ? 80.220 19.193 57.014 1.00 24.67 336 LYS A CA 1
ATOM 2713 C C . LYS A 1 336 ? 81.552 19.915 56.843 1.00 24.27 336 LYS A C 1
ATOM 2714 O O . LYS A 1 336 ? 81.628 20.997 56.260 1.00 24.02 336 LYS A O 1
ATOM 2720 N N . LYS A 1 337 ? 82.599 19.299 57.364 1.00 25.20 337 LYS A N 1
ATOM 2721 C CA . LYS A 1 337 ? 83.939 19.867 57.341 1.00 28.05 337 LYS A CA 1
ATOM 2722 C C . LYS A 1 337 ? 84.756 19.657 56.068 1.00 28.02 337 LYS A C 1
ATOM 2723 O O . LYS A 1 337 ? 85.476 20.560 55.637 1.00 27.68 337 LYS A O 1
ATOM 2729 N N . PHE A 1 338 ? 84.641 18.479 55.462 1.00 26.43 338 PHE A N 1
ATOM 2730 C CA . PHE A 1 338 ? 85.427 18.164 54.276 1.00 26.66 338 PHE A CA 1
ATOM 2731 C C . PHE A 1 338 ? 84.686 17.744 53.019 1.00 30.09 338 PHE A C 1
ATOM 2732 O O . PHE A 1 338 ? 83.549 17.262 53.061 1.00 29.90 338 PHE A O 1
ATOM 2740 N N . ARG A 1 339 ? 85.377 17.922 51.899 1.00 30.24 339 ARG A N 1
ATOM 2741 C CA . ARG A 1 339 ? 84.899 17.497 50.595 1.00 32.98 339 ARG A CA 1
ATOM 2742 C C . ARG A 1 339 ? 86.014 16.546 50.185 1.00 31.24 339 ARG A C 1
ATOM 2743 O O . ARG A 1 339 ? 87.142 16.974 49.940 1.00 30.59 339 ARG A O 1
ATOM 2751 N N . VAL A 1 340 ? 85.716 15.255 50.151 1.00 30.87 340 VAL A N 1
ATOM 2752 C CA . VAL A 1 340 ? 86.721 14.270 49.788 1.00 32.90 340 VAL A CA 1
ATOM 2753 C C . VAL A 1 340 ? 86.999 14.280 48.292 1.00 34.29 340 VAL A C 1
ATOM 2754 O O . VAL A 1 340 ? 86.115 14.009 47.482 1.00 34.01 340 VAL A O 1
ATOM 2758 N N . LYS A 1 341 ? 88.238 14.604 47.939 1.00 36.08 341 LYS A N 1
ATOM 2759 C CA . LYS A 1 341 ? 88.666 14.657 46.547 1.00 36.54 341 LYS A CA 1
ATOM 2760 C C . LYS A 1 341 ? 88.993 13.260 46.034 1.00 36.62 341 LYS A C 1
ATOM 2761 O O . LYS A 1 341 ? 88.646 12.909 44.907 1.00 36.36 341 LYS A O 1
ATOM 2767 N N . GLU A 1 342 ? 89.663 12.464 46.862 1.00 37.20 342 GLU A N 1
ATOM 2768 C CA . GLU A 1 342 ? 90.041 11.118 46.452 1.00 37.40 342 GLU A CA 1
ATOM 2769 C C . GLU A 1 342 ? 90.627 10.264 47.563 1.00 35.73 342 GLU A C 1
ATOM 2770 O O . GLU A 1 342 ? 91.132 10.772 48.564 1.00 34.57 342 GLU A O 1
ATOM 2776 N N . ILE A 1 343 ? 90.557 8.954 47.366 1.00 34.27 343 ILE A N 1
ATOM 2777 C CA . ILE A 1 343 ? 91.137 8.007 48.300 1.00 32.76 343 ILE A CA 1
ATOM 2778 C C . ILE A 1 343 ? 92.532 7.818 47.722 1.00 34.11 343 ILE A C 1
ATOM 2779 O O . ILE A 1 343 ? 92.686 7.284 46.625 1.00 33.40 343 ILE A O 1
ATOM 2784 N N . VAL A 1 344 ? 93.545 8.262 48.451 1.00 34.81 344 VAL A N 1
ATOM 2785 C CA . VAL A 1 344 ? 94.916 8.153 47.979 1.00 36.18 344 VAL A CA 1
ATOM 2786 C C . VAL A 1 344 ? 95.505 6.761 48.128 1.00 37.08 344 VAL A C 1
ATOM 2787 O O . VAL A 1 344 ? 96.071 6.218 47.181 1.00 36.66 344 VAL A O 1
ATOM 2791 N N . LYS A 1 345 ? 95.371 6.188 49.318 1.00 37.32 345 LYS A N 1
ATOM 2792 C CA . LYS A 1 345 ? 95.920 4.868 49.596 1.00 39.08 345 LYS A CA 1
ATOM 2793 C C . LYS A 1 345 ? 95.095 4.155 50.655 1.00 38.93 345 LYS A C 1
ATOM 2794 O O . LYS A 1 345 ? 94.648 4.772 51.620 1.00 38.85 345 LYS A O 1
ATOM 2800 N N . LYS A 1 346 ? 94.893 2.855 50.474 1.00 39.97 346 LYS A N 1
ATOM 2801 C CA . LYS A 1 346 ? 94.125 2.079 51.435 1.00 41.11 346 LYS A CA 1
ATOM 2802 C C . LYS A 1 346 ? 94.748 0.704 51.650 1.00 41.98 346 LYS A C 1
ATOM 2803 O O . LYS A 1 346 ? 95.289 0.106 50.724 1.00 43.32 346 LYS A O 1
ATOM 2809 N N . GLU A 1 347 ? 94.669 0.215 52.882 1.00 41.54 347 GLU A N 1
ATOM 2810 C CA . GLU A 1 347 ? 95.206 -1.090 53.236 1.00 41.95 347 GLU A CA 1
ATOM 2811 C C . GLU A 1 347 ? 94.237 -1.763 54.201 1.00 40.72 347 GLU A C 1
ATOM 2812 O O . GLU A 1 347 ? 93.891 -1.201 55.237 1.00 38.28 347 GLU A O 1
ATOM 2818 N N . LYS A 1 348 ? 93.794 -2.964 53.846 1.00 41.01 348 LYS A N 1
ATOM 2819 C CA . LYS A 1 348 ? 92.859 -3.727 54.667 1.00 40.61 348 LYS A CA 1
ATOM 2820 C C . LYS A 1 348 ? 93.543 -4.408 55.844 1.00 40.17 348 LYS A C 1
ATOM 2821 O O . LYS A 1 348 ? 94.720 -4.753 55.780 1.00 40.02 348 LYS A O 1
ATOM 2827 N N . ILE A 1 349 ? 92.796 -4.599 56.923 1.00 38.93 349 ILE A N 1
ATOM 2828 C CA . ILE A 1 349 ? 93.321 -5.286 58.090 1.00 38.27 349 ILE A CA 1
ATOM 2829 C C . ILE A 1 349 ? 93.344 -6.748 57.663 1.00 39.51 349 ILE A C 1
ATOM 2830 O O . ILE A 1 349 ? 92.418 -7.211 56.997 1.00 37.98 349 ILE A O 1
ATOM 2835 N N . ASP A 1 350 ? 94.395 -7.479 58.013 1.00 41.51 350 ASP A N 1
ATOM 2836 C CA . ASP A 1 350 ? 94.439 -8.884 57.627 1.00 43.81 350 ASP A CA 1
ATOM 2837 C C . ASP A 1 350 ? 93.889 -9.716 58.779 1.00 42.97 350 ASP A C 1
ATOM 2838 O O . ASP A 1 350 ? 94.577 -9.975 59.768 1.00 41.68 350 ASP A O 1
ATOM 2843 N N . ASN A 1 351 ? 92.630 -10.113 58.641 1.00 41.62 351 ASN A N 1
ATOM 2844 C CA . ASN A 1 351 ? 91.947 -10.903 59.653 1.00 41.17 351 ASN A CA 1
ATOM 2845 C C . ASN A 1 351 ? 90.686 -11.460 58.992 1.00 42.12 351 ASN A C 1
ATOM 2846 O O . ASN A 1 351 ? 90.147 -10.852 58.068 1.00 42.35 351 ASN A O 1
ATOM 2851 N N . GLU A 1 352 ? 90.228 -12.617 59.453 1.00 42.17 352 GLU A N 1
ATOM 2852 C CA . GLU A 1 352 ? 89.042 -13.248 58.880 1.00 42.75 352 GLU A CA 1
ATOM 2853 C C . GLU A 1 352 ? 87.728 -12.801 59.512 1.00 40.99 352 GLU A C 1
ATOM 2854 O O . GLU A 1 352 ? 86.668 -12.915 58.897 1.00 41.19 352 GLU A O 1
ATOM 2860 N N . VAL A 1 353 ? 87.800 -12.306 60.742 1.00 38.40 353 VAL A N 1
ATOM 2861 C CA . VAL A 1 353 ? 86.608 -11.869 61.456 1.00 36.28 353 VAL A CA 1
ATOM 2862 C C . VAL A 1 353 ? 86.423 -10.355 61.423 1.00 35.41 353 VAL A C 1
ATOM 2863 O O . VAL A 1 353 ? 85.317 -9.872 61.168 1.00 34.61 353 VAL A O 1
ATOM 2867 N N . LEU A 1 354 ? 87.494 -9.606 61.677 1.00 33.63 354 LEU A N 1
ATOM 2868 C CA . LEU A 1 354 ? 87.409 -8.143 61.664 1.00 32.56 354 LEU A CA 1
ATOM 2869 C C . LEU A 1 354 ? 87.593 -7.605 60.253 1.00 30.41 354 LEU A C 1
ATOM 2870 O O . LEU A 1 354 ? 88.600 -7.883 59.609 1.00 32.13 354 LEU A O 1
ATOM 2875 N N . ASN A 1 355 ? 86.621 -6.820 59.792 1.00 27.89 355 ASN A N 1
ATOM 2876 C CA . ASN A 1 355 ? 86.631 -6.247 58.445 1.00 27.15 355 ASN A CA 1
ATOM 2877 C C . ASN A 1 355 ? 86.754 -4.720 58.465 1.00 25.26 355 ASN A C 1
ATOM 2878 O O . ASN A 1 355 ? 85.828 -4.017 58.861 1.00 21.90 355 ASN A O 1
ATOM 2883 N N . GLY A 1 356 ? 87.909 -4.216 58.041 1.00 25.39 356 GLY A N 1
ATOM 2884 C CA . GLY A 1 356 ? 88.128 -2.779 58.024 1.00 26.05 356 GLY A CA 1
ATOM 2885 C C . GLY A 1 356 ? 89.502 -2.406 57.488 1.00 27.76 356 GLY A C 1
ATOM 2886 O O . GLY A 1 356 ? 90.286 -3.279 57.109 1.00 27.28 356 GLY A O 1
ATOM 2887 N N . TYR A 1 357 ? 89.797 -1.110 57.445 1.00 27.13 357 TYR A N 1
ATOM 2888 C CA . TYR A 1 357 ? 91.089 -0.646 56.952 1.00 27.94 357 TYR A CA 1
ATOM 2889 C C . TYR A 1 357 ? 92.044 -0.312 58.090 1.00 28.56 357 TYR A C 1
ATOM 2890 O O . TYR A 1 357 ? 91.646 0.243 59.113 1.00 28.42 357 TYR A O 1
ATOM 2899 N N . ARG A 1 358 ? 93.309 -0.662 57.917 1.00 30.86 358 ARG A N 1
ATOM 2900 C CA . ARG A 1 358 ? 94.300 -0.359 58.935 1.00 32.86 358 ARG A CA 1
ATOM 2901 C C . ARG A 1 358 ? 94.901 0.995 58.558 1.00 31.64 358 ARG A C 1
ATOM 2902 O O . ARG A 1 358 ? 95.534 1.667 59.372 1.00 31.31 358 ARG A O 1
ATOM 2910 N N . LYS A 1 359 ? 94.655 1.398 57.315 1.00 30.47 359 LYS A N 1
ATOM 2911 C CA . LYS A 1 359 ? 95.113 2.685 56.798 1.00 31.73 359 LYS A CA 1
ATOM 2912 C C . LYS A 1 359 ? 94.253 3.107 55.605 1.00 30.06 359 LYS A C 1
ATOM 2913 O O . LYS A 1 359 ? 94.073 2.346 54.654 1.00 30.54 359 LYS A O 1
ATOM 2919 N N . LEU A 1 360 ? 93.696 4.312 55.682 1.00 29.16 360 LEU A N 1
ATOM 2920 C CA . LEU A 1 360 ? 92.857 4.855 54.614 1.00 28.82 360 LEU A CA 1
ATOM 2921 C C . LEU A 1 360 ? 93.201 6.332 54.493 1.00 29.42 360 LEU A C 1
ATOM 2922 O O . LEU A 1 360 ? 92.676 7.166 55.232 1.00 28.66 360 LEU A O 1
ATOM 2927 N N . VAL A 1 361 ? 94.097 6.638 53.562 1.00 29.67 361 VAL A N 1
ATOM 2928 C CA . VAL A 1 361 ? 94.548 8.001 53.339 1.00 29.73 361 VAL A CA 1
ATOM 2929 C C . VAL A 1 361 ? 93.653 8.693 52.333 1.00 29.39 361 VAL A C 1
ATOM 2930 O O . VAL A 1 361 ? 93.428 8.185 51.232 1.00 30.93 361 VAL A O 1
ATOM 2934 N N . VAL A 1 362 ? 93.153 9.862 52.716 1.00 27.89 362 VAL A N 1
ATOM 2935 C CA . VAL A 1 362 ? 92.276 10.642 51.860 1.00 27.41 362 VAL A CA 1
ATOM 2936 C C . VAL A 1 362 ? 92.818 12.052 51.622 1.00 27.81 362 VAL A C 1
ATOM 2937 O O . VAL A 1 362 ? 93.528 12.603 52.465 1.00 25.13 362 VAL A O 1
ATOM 2941 N N . ARG A 1 363 ? 92.497 12.617 50.460 1.00 28.96 363 ARG A N 1
ATOM 2942 C CA . ARG A 1 363 ? 92.882 13.987 50.129 1.00 30.50 363 ARG A CA 1
ATOM 2943 C C . ARG A 1 363 ? 91.578 14.758 50.174 1.00 30.52 363 ARG A C 1
ATOM 2944 O O . ARG A 1 363 ? 90.604 14.385 49.520 1.00 30.18 363 ARG A O 1
ATOM 2952 N N . VAL A 1 364 ? 91.561 15.835 50.945 1.00 30.07 364 VAL A N 1
ATOM 2953 C CA . VAL A 1 364 ? 90.355 16.625 51.099 1.00 31.65 364 VAL A CA 1
ATOM 2954 C C . VAL A 1 364 ? 90.566 18.096 50.831 1.00 34.13 364 VAL A C 1
ATOM 2955 O O . VAL A 1 364 ? 91.687 18.568 50.683 1.00 33.06 364 VAL A O 1
ATOM 2959 N N . GLU A 1 365 ? 89.459 18.813 50.757 1.00 37.50 365 GLU A N 1
ATOM 2960 C CA . GLU A 1 365 ? 89.511 20.245 50.604 1.00 42.97 365 GLU A CA 1
ATOM 2961 C C . GLU A 1 365 ? 88.573 20.792 51.657 1.00 45.21 365 GLU A C 1
ATOM 2962 O O . GLU A 1 365 ? 87.522 20.204 51.937 1.00 42.68 365 GLU A O 1
ATOM 2968 N N . ARG A 1 366 ? 88.997 21.889 52.276 1.00 48.79 366 ARG A N 1
ATOM 2969 C CA . ARG A 1 366 ? 88.213 22.537 53.305 1.00 52.57 366 ARG A CA 1
ATOM 2970 C C . ARG A 1 366 ? 86.904 22.937 52.664 1.00 53.09 366 ARG A C 1
ATOM 2971 O O . ARG A 1 366 ? 86.891 23.753 51.750 1.00 52.75 366 ARG A O 1
ATOM 2979 N N . THR A 1 367 ? 85.808 22.341 53.130 1.00 54.48 367 THR A N 1
ATOM 2980 C CA . THR A 1 367 ? 84.495 22.624 52.564 1.00 55.59 367 THR A CA 1
ATOM 2981 C C . THR A 1 367 ? 84.457 22.174 51.102 1.00 56.36 367 THR A C 1
ATOM 2982 O O . THR A 1 367 ? 84.960 22.862 50.209 1.00 55.35 367 THR A O 1
#

Nearest PDB structures (foldseek):
  1ue8-assembly1_A  TM=9.971E-01  e=3.251E-54  Sulfurisphaera tokodaii
  1f4t-assembly3_A  TM=9.515E-01  e=3.216E-41  Saccharolobus solfataricus
  1io7-assembly2_B  TM=9.581E-01  e=1.159E-39  Saccharolobus solfataricus
  1io8-assembly1_A  TM=9.340E-01  e=3.682E-40  Saccharolobus solfataricus
  7uor-assembly2_B  TM=9.375E-01  e=4.865E-39  Sulfolobus acidocaldarius

InterPro domains:
  IPR001128 Cytochrome P450 [PF00067] (243-352)
  IPR001128 Cytochrome P450 [PR00385] (210-227)
  IPR001128 Cytochrome P450 [PR00385] (242-253)
  IPR001128 Cytochrome P450 [PR00385] (308-317)
  IPR001128 Cytochrome P450 [PR00385] (317-328)
  IPR002397 Cytochrome P450, B-class [PR00359] (71-82)
  IPR002397 Cytochrome P450, B-class [PR00359] (113-129)
  IPR002397 Cytochrome P450, B-class [PR00359] (242-253)
  IPR002397 Cytochrome P450, B-class [PR00359] (259-286)
  IPR002397 Cytochrome P450, B-class [PR00359] (287-302)
  IPR002397 Cytochrome P450, B-class [PR00359] (308-317)
  IPR002397 Cytochrome P450, B-class [PR00359] (317-328)
  IPR017972 Cytochrome P450, conserved site [PS00086] (310-319)
  IPR036396 Cytochrome P450 superfamily [G3DSA:1.10.630.10] (1-367)
  IPR036396 Cytochrome P450 superfamily [SSF48264] (4-365)
  IPR053518 Cytochrome P450 119-like [NF041177] (1-365)

B-factor: mean 32.06, std 10.55, range [13.92, 73.94]

Secondary structure (DSSP, 8-state):
-HHHHHHHHHH-SEEE-SSSEEE-SHHHHHHHHH-TTTEE---SSTTTTHHHHHHT------GGGSSGGG--TTHHHHHHHTTGGGGSGGGS-HHHHHHHHHHHHHT--SEEEHIIIIITHHHHHHHHHHHT----HHHHHHHHHHHHTTTTSTTGGG---HHHHHHHHHHHHHHHHHTTT--SSHHHHHHTSSS-HHHHHHHHHHHHHTTTHHHHHHHHHHHHHHHHTT-HHHHHHH-SHHHHHHHHHHS-SB--EEEEESS-EEETTEEE-TT-EEEE-HHHHTT-TTTSSSTTS--TT-SS----TT--STTS-TTHHHHHHHHHHHHHHHHHHEEEEEEEEEEE---SSB-SEEEEEEEEEE-

Sequence (367 aa):
MYDWFKQMRKESPVYYDGKVWNLFKYEDCKMVLNDHKRFSSNLTGYNDKLEMLRSGKVFFDIPTRYTMLTSDPPLHDELRNLTADAFNPSNLPVDFVREVTVKLLSELDEEFDVIESFAIPLPILVISKMLGINPDVKKVKDWSDLVALRLGRADEIFSIGRKYLELISFSKKELDSRKGKEIVDLTGKIANSNLSELEKEGYFILLMIAGNETTTNLIGNAIEDFTLYNSWDYVREKGALKAVEEALRFSPPVMRTIRVTKEKVKIRDQVIDEGELVRVWIASANRDEEVFKDPDSFIPDRTPNPHLSFGSGIHLCLGAPLARLEARIALEEFAKKFRVKEIVKKEKIDNEVLNGYRKLVVRVERT

Foldseek 3Di:
DLVVLVVCVPPPQFDDPPAATEHQAQVLLQVLLACCPFWPLLPLCQVVCQVVQLVQNDDDFALQSQELSRDDPPVNVVRCVLCLVCQDLVNAPLVVLLVVLLVLVVPDDLKDWCLVSPLQPSLLCRLCVQQVHPGPSVLLSVQLCCQVQCPVVPPPSRDDDPSSVVLLVVLLVQLVVLAVPDDRGNSNSLSPDSGGSSNSSNHSNCSNNVRRQLLSQLLQLLVVVCVVQVCLVVCQVPAQLLQSLLSCLQFQQFQWDKTFGCAWDADDHDIRGHGGMYINGLNSNSQNCVPDPVSNDRDSNDPPRPGQSQHHHPSRNSNVSVSSSSSRSNSNSPSQFWDWPDFDDWAWDPHDTGTGTPTTMTRTDGD

Solvent-accessible surface area: 16701 Å² total; per-residue (Å²): 104,62,119,97,0,95,96,11,28,156,119,29,26,9,85,88,64,59,143,4,24,2,0,0,18,10,91,13,0,84,78,0,4,68,37,44,160,122,2,0,3,36,59,13,18,1,42,111,63,41,145,97,6,98,73,53,137,143,70,165,29,2,2,20,66,1,6,13,109,18,0,24,40,97,2,3,64,98,4,53,109,59,2,32,108,24,8,68,84,99,77,17,32,58,104,52,0,82,92,16,0,70,133,21,4,74,129,30,112,87,78,18,25,0,4,102,32,0,0,12,13,0,0,0,39,0,1,0,117,22,0,22,6,140,51,76,44,137,84,4,21,69,12,0,37,19,13,5,74,54,62,39,144,105,96,81,24,52,47,62,31,218,122,1,88,73,0,25,68,38,0,90,134,20,2,68,42,44,116,69,158,40,109,126,23,3,0,0,62,0,1,49,16,142,28,21,61,27,1,18,10,0,4,0,1,31,12,0,11,58,14,0,8,39,9,4,2,2,0,0,2,0,0,15,6,0,23,105,86,128,2,20,97,44,2,77,120,142,20,0,121,93,0,2,29,0,0,2,0,19,14,0,7,36,14,20,42,56,16,22,0,106,84,139,15,139,4,117,114,53,83,0,76,105,51,40,50,0,59,0,3,5,0,0,0,0,21,3,96,125,47,5,140,65,17,75,48,16,59,25,74,28,88,113,22,67,18,5,11,29,17,20,36,55,28,78,45,25,20,5,41,7,12,83,18,1,0,72,0,0,0,45,9,0,1,138,45,3,86,30,100,81,48,64,110,107,53,115,36,148,30,80,14,4,22,1,14,129,64,0,22,0,64,2,75,137,102

Organism: Sulfurisphaera tokodaii (strain DSM 16993 / JCM 10545 / NBRC 100140 / 7) (NCBI:txid273063)

CATH classification: 1.10.630.10

Radius of gyration: 20.58 Å; Cα contacts (8 Å, |Δi|>4): 620; chains: 1; bounding box: 40×56×53 Å